Protein AF-0000000083549356 (afdb_homodimer)

Sequence (362 aa):
MLKGNKVLLRSVERRDLNIFYDIWCDEEVRKLDGNFILPPSKEDILNNFNKFVNIDKKYVSIVNEKGVVVGYITYKESSVCKNVYVLGIAIGQNFWNRGYGQDSIKALLKYLFMDMAAHRVELEVLDFNLRAIQCYKKCGFLEEGKKRKACFSYGDYRDVITMGILRDEFIKGILQINLYSMLKGNKVLLRSVERRDLNIFYDIWCDEEVRKLDGNFILPPSKEDILNNFNKFVNIDKKYVSIVNEKGVVVGYITYKESSVCKNVYVLGIAIGQNFWNRGYGQDSIKALLKYLFMDMAAHRVELEVLDFNLRAIQCYKKCGFLEEGKKRKACFSYGDYRDVITMGILRDEFIKGILQINLYS

Solvent-accessible surface area (backbone atoms only — not comparable to full-atom values): 19354 Å² total; per-residue (Å²): 123,44,70,40,93,56,33,37,36,34,76,68,50,78,78,50,49,60,57,51,48,52,39,66,66,31,64,73,54,30,57,56,66,32,52,73,67,76,74,74,53,67,66,54,48,60,75,35,41,65,65,64,40,58,63,76,39,38,46,29,31,31,23,39,83,85,70,44,77,48,36,38,39,34,43,25,68,43,92,67,18,87,44,27,31,40,48,50,73,50,65,31,76,95,57,61,93,68,56,54,66,48,32,47,50,49,34,48,47,50,44,37,41,73,72,62,62,28,50,28,41,31,39,73,42,44,65,82,42,54,68,58,52,51,40,42,42,74,67,59,37,38,80,34,33,48,42,74,53,62,29,49,36,94,89,38,66,32,40,31,32,34,32,38,37,41,40,70,56,53,53,49,52,52,48,54,49,59,68,74,98,123,42,70,41,92,57,33,39,36,36,76,68,50,79,79,50,48,62,57,51,49,51,40,65,65,33,64,73,54,29,59,57,67,33,53,74,68,77,72,73,53,68,66,54,48,62,74,35,41,64,66,64,38,57,64,76,39,38,47,30,32,32,23,38,84,84,70,44,76,49,36,37,37,33,42,25,68,44,91,68,19,86,44,27,32,40,49,48,73,49,65,32,77,93,56,60,95,67,55,53,64,48,32,49,50,49,34,48,50,49,45,37,42,72,73,61,61,27,50,28,41,32,38,74,42,43,64,82,41,53,70,59,50,52,40,42,41,74,66,59,37,39,82,33,33,47,42,73,50,60,29,50,39,94,90,36,64,33,39,31,31,34,32,38,35,41,41,69,56,53,54,50,53,52,50,52,49,59,68,74,96

Radius of gyration: 22.21 Å; Cα contacts (8 Å, |Δi|>4): 665; chains: 2; bounding box: 43×70×51 Å

Secondary structure (DSSP, 8-state):
-EE-SSEEEEEPPTTHHHHHHHHHH-HHHHHHHT--SPPPPHHHHHHTHHHHHTSSSEEEEEEETTS-EEEEEEEEE-SSSTTEEEEEEEE-GGGTTSSHHHHHHHHHHHIIIIIS--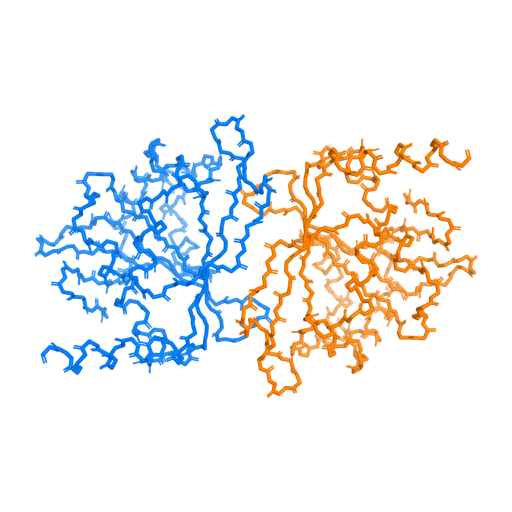SEEEEEEETT-HHHHHHHHHTT-EEEEEEEEEEEETTEEEEEEEEEEEHHHHHHHHHHHHHH-/-EE-SSEEEEEPPTTHHHHHHHHHH-HHHHHHHT--SPPPPHHHHHHTHHHHHTSSSEEEEEEETTS-EEEEEEEEE-SSSTTEEEEEEEE-GGGTTSSHHHHHHHHHHHIIIIIS--SEEEEEEETT-HHHHHHHHHTT-EEEEEEEEEEEETTEEEEEEEEEEEHHHHHHHHHHHHHH-

Structure (mmCIF, N/CA/C/O backbone):
data_AF-0000000083549356-model_v1
#
loop_
_entity.id
_entity.type
_entity.pdbx_description
1 polymer Acetyltransferase
#
loop_
_atom_site.group_PDB
_atom_site.id
_atom_site.type_symbol
_atom_site.label_atom_id
_atom_site.label_alt_id
_atom_site.label_comp_id
_atom_site.label_asym_id
_atom_site.label_entity_id
_atom_site.label_seq_id
_atom_site.pdbx_PDB_ins_code
_atom_site.Cartn_x
_atom_site.Cartn_y
_atom_site.Cartn_z
_atom_site.occupancy
_atom_site.B_iso_or_equiv
_atom_site.auth_seq_id
_atom_site.auth_comp_id
_atom_site.auth_asym_id
_atom_site.auth_atom_id
_atom_site.pdbx_PDB_model_num
ATOM 1 N N . MET A 1 1 ? -7.117 -27.281 1.167 1 90.75 1 MET A N 1
ATOM 2 C CA . MET A 1 1 ? -6.535 -27.297 -0.173 1 90.75 1 MET A CA 1
ATOM 3 C C . MET A 1 1 ? -7.492 -26.672 -1.187 1 90.75 1 MET A C 1
ATOM 5 O O . MET A 1 1 ? -8.703 -26.875 -1.104 1 90.75 1 MET A O 1
ATOM 9 N N . LEU A 1 2 ? -6.848 -25.844 -2.102 1 95.69 2 LEU A N 1
ATOM 10 C CA . LEU A 1 2 ? -7.629 -25.266 -3.188 1 95.69 2 LEU A CA 1
ATOM 11 C C . LEU A 1 2 ? -7.219 -25.859 -4.531 1 95.69 2 LEU A C 1
ATOM 13 O O . LEU A 1 2 ? -6.031 -25.906 -4.855 1 95.69 2 LEU A O 1
ATOM 17 N N . LYS A 1 3 ? -8.195 -26.281 -5.254 1 96.81 3 LYS A N 1
ATOM 18 C CA . LYS A 1 3 ? -7.914 -26.969 -6.512 1 96.81 3 LYS A CA 1
ATOM 19 C C . LYS A 1 3 ? -8.266 -26.078 -7.711 1 96.81 3 LYS A C 1
ATOM 21 O O . LYS A 1 3 ? -9.359 -25.531 -7.785 1 96.81 3 LYS A O 1
ATOM 26 N N . GLY A 1 4 ? -7.242 -25.938 -8.578 1 96.75 4 GLY A N 1
ATOM 27 C CA . GLY A 1 4 ? -7.484 -25.375 -9.898 1 96.75 4 GLY A CA 1
ATOM 28 C C . GLY A 1 4 ? -7.59 -26.422 -10.984 1 96.75 4 GLY A C 1
ATOM 29 O O . GLY A 1 4 ? -7.914 -27.578 -10.711 1 96.75 4 GLY A O 1
ATOM 30 N N . ASN A 1 5 ? -7.52 -26.016 -12.211 1 96.62 5 ASN A N 1
ATOM 31 C CA . ASN A 1 5 ? -7.547 -26.938 -13.336 1 96.62 5 ASN A CA 1
ATOM 32 C C . ASN A 1 5 ? -6.199 -27.625 -13.531 1 96.62 5 ASN A C 1
ATOM 34 O O . ASN A 1 5 ? -6.141 -28.797 -13.93 1 96.62 5 ASN A O 1
ATOM 38 N N . LYS A 1 6 ? -5.098 -26.859 -13.195 1 97.38 6 LYS A N 1
ATOM 39 C CA . LYS A 1 6 ? -3.748 -27.344 -13.461 1 97.38 6 LYS A CA 1
ATOM 40 C C . LYS A 1 6 ? -2.928 -27.438 -12.18 1 97.38 6 LYS A C 1
ATOM 42 O O . LYS A 1 6 ? -1.866 -28.062 -12.156 1 97.38 6 LYS A O 1
ATOM 47 N N . VAL A 1 7 ? -3.447 -26.812 -11.18 1 98.31 7 VAL A N 1
ATOM 48 C CA . VAL A 1 7 ? -2.613 -26.719 -9.984 1 98.31 7 VAL A CA 1
ATOM 49 C C . VAL A 1 7 ? -3.439 -27.078 -8.75 1 98.31 7 VAL A C 1
ATOM 51 O O . VAL A 1 7 ? -4.672 -27.031 -8.789 1 98.31 7 VAL A O 1
ATOM 54 N N . LEU A 1 8 ? -2.723 -27.453 -7.707 1 98.25 8 LEU A N 1
ATOM 55 C CA . LEU A 1 8 ? -3.236 -27.578 -6.344 1 98.25 8 LEU A CA 1
ATOM 56 C C . LEU A 1 8 ? -2.535 -26.594 -5.41 1 98.25 8 LEU A C 1
ATOM 58 O O . LEU A 1 8 ? -1.305 -26.5 -5.414 1 98.25 8 LEU A O 1
ATOM 62 N N . LEU A 1 9 ? -3.342 -25.797 -4.703 1 98.38 9 LEU A N 1
ATOM 63 C CA . LEU A 1 9 ? -2.814 -24.891 -3.686 1 98.38 9 LEU A CA 1
ATOM 64 C C . LEU A 1 9 ? -2.924 -25.516 -2.297 1 98.38 9 LEU A C 1
ATOM 66 O O . LEU A 1 9 ? -4.012 -25.922 -1.874 1 98.38 9 LEU A O 1
ATOM 70 N N . ARG A 1 10 ? -1.833 -25.594 -1.6 1 96.88 10 ARG A N 1
ATOM 71 C CA . ARG A 1 10 ? -1.848 -26.188 -0.27 1 96.88 10 ARG A CA 1
ATOM 72 C C . ARG A 1 10 ? -0.929 -25.438 0.684 1 96.88 10 ARG A C 1
ATOM 74 O O . ARG A 1 10 ? -0.141 -24.594 0.254 1 96.88 10 ARG A O 1
ATOM 81 N N . SER A 1 11 ? -1.061 -25.766 1.945 1 94.38 11 SER A N 1
ATOM 82 C CA . SER A 1 11 ? -0.195 -25.156 2.953 1 94.38 11 SER A CA 1
ATOM 83 C C . SER A 1 11 ? 1.272 -25.469 2.676 1 94.38 11 SER A C 1
ATOM 85 O O . SER A 1 11 ? 1.601 -26.516 2.133 1 94.38 11 SER A O 1
ATOM 87 N N . VAL A 1 12 ? 2.064 -24.531 3.117 1 94.62 12 VAL A N 1
ATOM 88 C CA . VAL A 1 12 ? 3.5 -24.672 2.893 1 94.62 12 VAL A CA 1
ATOM 89 C C . VAL A 1 12 ? 4.07 -25.734 3.822 1 94.62 12 VAL A C 1
ATOM 91 O O . VAL A 1 12 ? 3.758 -25.75 5.016 1 94.62 12 VAL A O 1
ATOM 94 N N . GLU A 1 13 ? 4.805 -26.578 3.256 1 92.62 13 GLU A N 1
ATOM 95 C CA . GLU A 1 13 ? 5.602 -27.531 4.027 1 92.62 13 GLU A CA 1
ATOM 96 C C . GLU A 1 13 ? 7.062 -27.094 4.098 1 92.62 13 GLU A C 1
ATOM 98 O O . GLU A 1 13 ? 7.551 -26.391 3.213 1 92.62 13 GLU A O 1
ATOM 103 N N . ARG A 1 14 ? 7.758 -27.531 5.039 1 90.19 14 ARG A N 1
ATOM 104 C CA . ARG A 1 14 ? 9.148 -27.141 5.238 1 90.19 14 ARG A CA 1
ATOM 105 C C . ARG A 1 14 ? 9.984 -27.438 3.996 1 90.19 14 ARG A C 1
ATOM 107 O O . ARG A 1 14 ? 10.859 -26.656 3.629 1 90.19 14 ARG A O 1
ATOM 114 N N . ARG A 1 15 ? 9.758 -28.516 3.436 1 91.88 15 ARG A N 1
ATOM 115 C CA . ARG A 1 15 ? 10.531 -28.938 2.27 1 91.88 15 ARG A CA 1
ATOM 116 C C . ARG A 1 15 ? 10.32 -27.984 1.101 1 91.88 15 ARG A C 1
ATOM 118 O O . ARG A 1 15 ? 11.125 -27.938 0.168 1 91.88 15 ARG A O 1
ATOM 125 N N . ASP A 1 16 ? 9.242 -27.25 1.056 1 94.62 16 ASP A N 1
ATOM 126 C CA . ASP A 1 16 ? 8.93 -26.312 -0.026 1 94.62 16 ASP A CA 1
ATOM 127 C C . ASP A 1 16 ? 9.891 -25.141 -0.018 1 94.62 16 ASP A C 1
ATOM 129 O O . ASP A 1 16 ? 10.07 -24.469 -1.038 1 94.62 16 ASP A O 1
ATOM 133 N N . LEU A 1 17 ? 10.477 -24.859 1.107 1 91.81 17 LEU A N 1
ATOM 134 C CA . LEU A 1 17 ? 11.25 -23.641 1.298 1 91.81 17 LEU A CA 1
ATOM 135 C C . LEU A 1 17 ? 12.5 -23.656 0.42 1 91.81 17 LEU A C 1
ATOM 137 O O . LEU A 1 17 ? 12.992 -22.594 0.029 1 91.81 17 LEU A O 1
ATOM 141 N N . ASN A 1 18 ? 13 -24.859 0.17 1 92.25 18 ASN A N 1
ATOM 142 C CA . ASN A 1 18 ? 14.125 -24.938 -0.75 1 92.25 18 ASN A CA 1
ATOM 143 C C . ASN A 1 18 ? 13.766 -24.375 -2.127 1 92.25 18 ASN A C 1
ATOM 145 O O . ASN A 1 18 ? 14.562 -23.656 -2.74 1 92.25 18 ASN A O 1
ATOM 149 N N . ILE A 1 19 ? 12.633 -24.703 -2.525 1 94 19 ILE A N 1
ATOM 150 C CA . ILE A 1 19 ? 12.164 -24.25 -3.826 1 94 19 ILE A CA 1
ATOM 151 C C . ILE A 1 19 ? 11.898 -22.734 -3.773 1 94 19 ILE A C 1
ATOM 153 O O . ILE A 1 19 ? 12.281 -22 -4.688 1 94 19 ILE A O 1
ATOM 157 N N . PHE A 1 20 ? 11.289 -22.266 -2.715 1 93.12 20 PHE A N 1
ATOM 158 C CA . PHE A 1 20 ? 11.047 -20.828 -2.547 1 93.12 20 PHE A CA 1
ATOM 159 C C . PHE A 1 20 ? 12.359 -20.062 -2.576 1 93.12 20 PHE A C 1
ATOM 161 O O . PHE A 1 20 ? 12.477 -19.031 -3.258 1 93.12 20 PHE A O 1
ATOM 168 N N . TYR A 1 21 ? 13.258 -20.594 -1.885 1 91.44 21 TYR A N 1
ATOM 169 C CA . TYR A 1 21 ? 14.562 -19.953 -1.813 1 91.44 21 TYR A CA 1
ATOM 170 C C . TYR A 1 21 ? 15.195 -19.844 -3.195 1 91.44 21 TYR A C 1
ATOM 172 O O . TYR A 1 21 ? 15.75 -18.797 -3.555 1 91.44 21 TYR A O 1
ATOM 180 N N . ASP A 1 22 ? 15.156 -20.922 -3.93 1 93 22 ASP A N 1
ATOM 181 C CA . ASP A 1 22 ? 15.68 -20.922 -5.293 1 93 22 ASP A CA 1
ATOM 182 C C . ASP A 1 22 ? 15 -19.828 -6.129 1 93 22 ASP A C 1
ATOM 184 O O . ASP A 1 22 ? 15.656 -19.141 -6.914 1 93 22 ASP A O 1
ATOM 188 N N . ILE A 1 23 ? 13.766 -19.703 -5.996 1 93.5 23 ILE A N 1
ATOM 189 C CA . ILE A 1 23 ? 13 -18.688 -6.723 1 93.5 23 ILE A CA 1
ATOM 190 C C . ILE A 1 23 ? 13.438 -17.297 -6.289 1 93.5 23 ILE A C 1
ATOM 192 O O . ILE A 1 23 ? 13.664 -16.422 -7.125 1 93.5 23 ILE A O 1
ATOM 196 N N . TRP A 1 24 ? 13.586 -17.109 -4.996 1 89.81 24 TRP A N 1
ATOM 197 C CA . TRP A 1 24 ? 14 -15.828 -4.441 1 89.81 24 TRP A CA 1
ATOM 198 C C . TRP A 1 24 ? 15.398 -15.445 -4.93 1 89.81 24 TRP A C 1
ATOM 200 O O . TRP A 1 24 ? 15.719 -14.266 -5.055 1 89.81 24 TRP A O 1
ATOM 210 N N . CYS A 1 25 ? 16.156 -16.391 -5.238 1 89.88 25 CYS A N 1
ATOM 211 C CA . CYS A 1 25 ? 17.547 -16.156 -5.621 1 89.88 25 CYS A CA 1
ATOM 212 C C . CYS A 1 25 ? 17.672 -16.031 -7.133 1 89.88 25 CYS A C 1
ATOM 214 O O . CYS A 1 25 ? 18.719 -15.594 -7.633 1 89.88 25 CYS A O 1
ATOM 216 N N . ASP A 1 26 ? 16.688 -16.453 -7.828 1 92.12 26 ASP A N 1
ATOM 217 C CA . ASP A 1 26 ? 16.719 -16.375 -9.289 1 92.12 26 ASP A CA 1
ATOM 218 C C . ASP A 1 26 ? 16.688 -14.914 -9.758 1 92.12 26 ASP A C 1
ATOM 220 O O . ASP A 1 26 ? 15.719 -14.195 -9.492 1 92.12 26 ASP A O 1
ATOM 224 N N . GLU A 1 27 ? 17.609 -14.531 -10.516 1 88.31 27 GLU A N 1
ATOM 225 C CA . GLU A 1 27 ? 17.797 -13.141 -10.914 1 88.31 27 GLU A CA 1
ATOM 226 C C . GLU A 1 27 ? 16.641 -12.648 -11.773 1 88.31 27 GLU A C 1
ATOM 228 O O . GLU A 1 27 ? 16.203 -11.508 -11.648 1 88.31 27 GLU A O 1
ATOM 233 N N . GLU A 1 28 ? 16.203 -13.477 -12.633 1 90.31 28 GLU A N 1
ATOM 234 C CA . GLU A 1 28 ? 15.125 -13.078 -13.523 1 90.31 28 GLU A CA 1
ATOM 235 C C . GLU A 1 28 ? 13.828 -12.867 -12.75 1 90.31 28 GLU A C 1
ATOM 237 O O . GLU A 1 28 ? 13.07 -11.938 -13.039 1 90.31 28 GLU A O 1
ATOM 242 N N . VAL A 1 29 ? 13.594 -13.711 -11.789 1 90.88 29 VAL A N 1
ATOM 243 C CA . VAL A 1 29 ? 12.406 -13.562 -10.961 1 90.88 29 VAL A CA 1
ATOM 244 C C . VAL A 1 29 ? 12.523 -12.297 -10.109 1 90.88 29 VAL A C 1
ATOM 246 O O . VAL A 1 29 ? 11.578 -11.508 -10.031 1 90.88 29 VAL A O 1
ATOM 249 N N . ARG A 1 30 ? 13.656 -12.086 -9.562 1 87.25 30 ARG A N 1
ATOM 250 C CA . ARG A 1 30 ? 13.891 -10.938 -8.695 1 87.25 30 ARG A CA 1
ATOM 251 C C . ARG A 1 30 ? 13.688 -9.625 -9.438 1 87.25 30 ARG A C 1
ATOM 253 O O . ARG A 1 30 ? 13.156 -8.664 -8.883 1 87.25 30 ARG A O 1
ATOM 260 N N . LYS A 1 31 ? 14.109 -9.617 -10.594 1 86.75 31 LYS A N 1
ATOM 261 C CA . LYS A 1 31 ? 13.977 -8.43 -11.43 1 86.75 31 LYS A CA 1
ATOM 262 C C . LYS A 1 31 ? 12.508 -8.023 -11.57 1 86.75 31 LYS A C 1
ATOM 264 O O . LYS A 1 31 ? 12.188 -6.836 -11.633 1 86.75 31 LYS A O 1
ATOM 269 N N . LEU A 1 32 ? 11.672 -8.969 -11.586 1 88.56 32 LEU A N 1
ATOM 270 C CA . LEU A 1 32 ? 10.25 -8.727 -11.82 1 88.56 32 LEU A CA 1
ATOM 271 C C . LEU A 1 32 ? 9.523 -8.469 -10.508 1 88.56 32 LEU A C 1
ATOM 273 O O . LEU A 1 32 ? 8.422 -7.906 -10.516 1 88.56 32 LEU A O 1
ATOM 277 N N . ASP A 1 33 ? 10.008 -8.867 -9.398 1 82.25 33 ASP A N 1
ATOM 278 C CA . ASP A 1 33 ? 9.367 -8.742 -8.094 1 82.25 33 ASP A CA 1
ATOM 279 C C . ASP A 1 33 ? 9.656 -7.383 -7.465 1 82.25 33 ASP A C 1
ATOM 281 O O . ASP A 1 33 ? 9.016 -6.996 -6.488 1 82.25 33 ASP A O 1
ATOM 285 N N . GLY A 1 34 ? 10.492 -6.66 -8.031 1 76.44 34 GLY A N 1
ATOM 286 C CA . GLY A 1 34 ? 10.836 -5.344 -7.512 1 76.44 34 GLY A CA 1
ATOM 287 C C . GLY A 1 34 ? 11.594 -5.402 -6.199 1 76.44 34 GLY A C 1
ATOM 288 O O . GLY A 1 34 ? 11.719 -4.391 -5.504 1 76.44 34 GLY A O 1
ATOM 289 N N . ASN A 1 35 ? 11.922 -6.531 -5.766 1 68.56 35 ASN A N 1
ATOM 290 C CA . ASN A 1 35 ? 12.68 -6.672 -4.523 1 68.56 35 ASN A CA 1
ATOM 291 C C . ASN A 1 35 ? 14.18 -6.555 -4.758 1 68.56 35 ASN A C 1
ATOM 293 O O . ASN A 1 35 ? 14.75 -7.324 -5.527 1 68.56 35 ASN A O 1
ATOM 297 N N . PHE A 1 36 ? 14.664 -5.504 -4.109 1 67.06 36 PHE A N 1
ATOM 298 C CA . PHE A 1 36 ? 16.094 -5.273 -4.309 1 67.06 36 PHE A CA 1
ATOM 299 C C . PHE A 1 36 ? 16.891 -5.766 -3.109 1 67.06 36 PHE A C 1
ATOM 301 O O . PHE A 1 36 ? 18.125 -5.793 -3.148 1 67.06 36 PHE A O 1
ATOM 308 N N . ILE A 1 37 ? 16.109 -6.281 -2.178 1 68.38 37 ILE A N 1
ATOM 309 C CA . ILE A 1 37 ? 16.797 -6.734 -0.969 1 68.38 37 ILE A CA 1
ATOM 310 C C . ILE A 1 37 ? 17.188 -8.203 -1.114 1 68.38 37 ILE A C 1
ATOM 312 O O . ILE A 1 37 ? 16.391 -9.023 -1.562 1 68.38 37 ILE A O 1
ATOM 316 N N . LEU A 1 38 ? 18.406 -8.453 -0.742 1 75.06 38 LEU A N 1
ATOM 317 C CA . LEU A 1 38 ? 18.875 -9.828 -0.745 1 75.06 38 LEU A CA 1
ATOM 318 C C . LEU A 1 38 ? 18.062 -10.688 0.216 1 75.06 38 LEU A C 1
ATOM 320 O O . LEU A 1 38 ? 17.75 -10.258 1.331 1 75.06 38 LEU A O 1
ATOM 324 N N . PRO A 1 39 ? 17.656 -11.82 -0.311 1 77.69 39 PRO A N 1
ATOM 325 C CA . PRO A 1 39 ? 16.953 -12.695 0.632 1 77.69 39 PRO A CA 1
ATOM 326 C C . PRO A 1 39 ? 17.828 -13.102 1.814 1 77.69 39 PRO A C 1
ATOM 328 O O . PRO A 1 39 ? 19.047 -13.156 1.692 1 77.69 39 PRO A O 1
ATOM 331 N N . PRO A 1 40 ? 17.109 -13.305 2.916 1 79.75 40 PRO A N 1
ATOM 332 C CA . PRO A 1 40 ? 17.891 -13.875 4.02 1 79.75 40 PRO A CA 1
ATOM 333 C C . PRO A 1 40 ? 18.484 -15.234 3.682 1 79.75 40 PRO A C 1
ATOM 335 O O . PRO A 1 40 ? 18.141 -15.828 2.662 1 79.75 40 PRO A O 1
ATOM 338 N N . SER A 1 41 ? 19.406 -15.656 4.605 1 86.19 41 SER A N 1
ATOM 339 C CA . SER A 1 41 ? 20 -16.969 4.379 1 86.19 41 SER A CA 1
ATOM 340 C C . SER A 1 41 ? 18.969 -18.078 4.48 1 86.19 41 SER A C 1
ATOM 342 O O . SER A 1 41 ? 17.953 -17.922 5.184 1 86.19 41 SER A O 1
ATOM 344 N N . LYS A 1 42 ? 19.281 -19.031 3.717 1 86.06 42 LYS A N 1
ATOM 345 C CA . LYS A 1 42 ? 18.391 -20.188 3.764 1 86.06 42 LYS A CA 1
ATOM 346 C C . LYS A 1 42 ? 18.203 -20.672 5.199 1 86.06 42 LYS A C 1
ATOM 348 O O . LYS A 1 42 ? 17.094 -21.031 5.594 1 86.06 42 LYS A O 1
ATOM 353 N N . GLU A 1 43 ? 19.266 -20.688 5.926 1 86.88 43 GLU A N 1
ATOM 354 C CA . GLU A 1 43 ? 19.234 -21.094 7.328 1 86.88 43 GLU A CA 1
ATOM 355 C C . GLU A 1 43 ? 18.281 -20.219 8.133 1 86.88 43 GLU A C 1
ATOM 357 O O . GLU A 1 43 ? 17.484 -20.719 8.938 1 86.88 43 GLU A O 1
ATOM 362 N N . ASP A 1 44 ? 18.359 -19.016 7.859 1 85 44 ASP A N 1
ATOM 363 C CA . ASP A 1 44 ? 17.5 -18.078 8.578 1 85 44 ASP A CA 1
ATOM 364 C C . ASP A 1 44 ? 16.031 -18.312 8.234 1 85 44 ASP A C 1
ATOM 366 O O . ASP A 1 44 ? 15.164 -18.266 9.117 1 85 44 ASP A O 1
ATOM 370 N N . ILE A 1 45 ? 15.805 -18.531 7.02 1 82.56 45 ILE A N 1
ATOM 371 C CA . ILE A 1 45 ? 14.438 -18.766 6.566 1 82.56 45 ILE A CA 1
ATOM 372 C C . ILE A 1 45 ? 13.898 -20.047 7.195 1 82.56 45 ILE A C 1
ATOM 374 O O . ILE A 1 45 ? 12.766 -20.078 7.688 1 82.56 45 ILE A O 1
ATOM 378 N N . LEU A 1 46 ? 14.766 -21 7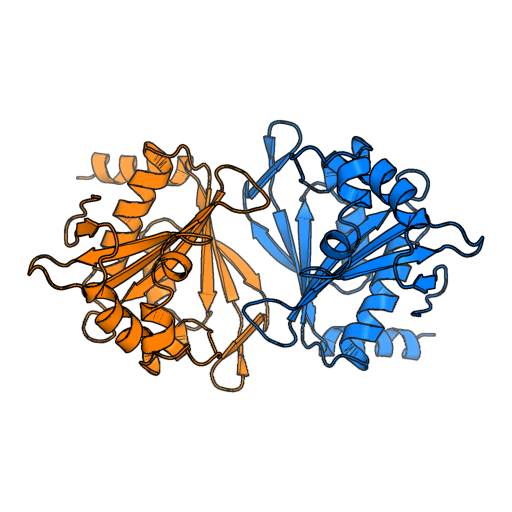.203 1 82.88 46 LEU A N 1
ATOM 379 C CA . LEU A 1 46 ? 14.359 -22.281 7.754 1 82.88 46 LEU A CA 1
ATOM 380 C C . LEU A 1 46 ? 14.141 -22.188 9.258 1 82.88 46 LEU A C 1
ATOM 382 O O . LEU A 1 46 ? 13.172 -22.734 9.789 1 82.88 46 LEU A O 1
ATOM 386 N N . ASN A 1 47 ? 14.938 -21.469 9.883 1 83.31 47 ASN A N 1
ATOM 387 C CA . ASN A 1 47 ? 14.867 -21.328 11.328 1 83.31 47 ASN A CA 1
ATOM 388 C C . ASN A 1 47 ? 13.664 -20.484 11.742 1 83.31 47 ASN A C 1
ATOM 390 O O . ASN A 1 47 ? 13.172 -20.609 12.867 1 83.31 47 ASN A O 1
ATOM 394 N N . ASN A 1 48 ? 13.258 -19.734 10.805 1 79.31 48 ASN A N 1
ATOM 395 C CA . ASN A 1 48 ? 12.133 -18.844 11.102 1 79.31 48 ASN A CA 1
ATOM 396 C C . ASN A 1 48 ? 10.938 -19.156 10.203 1 79.31 48 ASN A C 1
ATOM 398 O O . ASN A 1 48 ? 10.227 -18.234 9.773 1 79.31 48 ASN A O 1
ATOM 402 N N . PHE A 1 49 ? 10.812 -20.359 9.992 1 78.25 49 PHE A N 1
ATOM 403 C CA . PHE A 1 49 ? 9.82 -20.875 9.062 1 78.25 49 PHE A CA 1
ATOM 404 C C . PHE A 1 49 ? 8.453 -20.25 9.336 1 78.25 49 PHE A C 1
ATOM 406 O O . PHE A 1 49 ? 7.82 -19.703 8.438 1 78.25 49 PHE A O 1
ATOM 413 N N . ASN A 1 50 ? 8 -20.312 10.562 1 75.69 50 ASN A N 1
ATOM 414 C CA . ASN A 1 50 ? 6.668 -19.844 10.914 1 75.69 50 ASN A CA 1
ATOM 415 C C . ASN A 1 50 ? 6.527 -18.344 10.695 1 75.69 50 ASN A C 1
ATOM 417 O O . ASN A 1 50 ? 5.461 -17.859 10.305 1 75.69 50 ASN A O 1
ATOM 421 N N . LYS A 1 51 ? 7.535 -17.703 10.906 1 73.62 51 LYS A N 1
ATOM 422 C CA . LYS A 1 51 ? 7.52 -16.25 10.719 1 73.62 51 LYS A CA 1
ATOM 423 C C . LYS A 1 51 ? 7.406 -15.898 9.242 1 73.62 51 LYS A C 1
ATOM 425 O O . LYS A 1 51 ? 6.777 -14.898 8.883 1 73.62 51 LYS A O 1
ATOM 430 N N . PHE A 1 52 ? 7.891 -16.781 8.523 1 72.31 52 PHE A N 1
ATOM 431 C CA . PHE A 1 52 ? 7.953 -16.516 7.09 1 72.31 52 PHE A CA 1
ATOM 432 C C . PHE A 1 52 ? 6.629 -16.844 6.418 1 72.31 52 PHE A C 1
ATOM 434 O O . PHE A 1 52 ? 6.195 -16.156 5.5 1 72.31 52 PHE A O 1
ATOM 441 N N . VAL A 1 53 ? 6.016 -17.906 6.941 1 70.69 53 VAL A N 1
ATOM 442 C CA . VAL A 1 53 ? 4.906 -18.406 6.145 1 70.69 53 VAL A CA 1
ATOM 443 C C . VAL A 1 53 ? 3.58 -18.016 6.797 1 70.69 53 VAL A C 1
ATOM 445 O O . VAL A 1 53 ? 2.523 -18.109 6.164 1 70.69 53 VAL A O 1
ATOM 448 N N . ASN A 1 54 ? 3.455 -17.469 8.031 1 66.75 54 ASN A N 1
ATOM 449 C CA . ASN A 1 54 ? 2.129 -17.438 8.641 1 66.75 54 ASN A CA 1
ATOM 450 C C . ASN A 1 54 ? 1.877 -16.125 9.375 1 66.75 54 ASN A C 1
ATOM 452 O O . ASN A 1 54 ? 0.761 -15.867 9.828 1 66.75 54 ASN A O 1
ATOM 456 N N . ILE A 1 55 ? 2.682 -15.359 9.453 1 66.5 55 ILE A N 1
ATOM 457 C CA . ILE A 1 55 ? 2.381 -14.297 10.406 1 66.5 55 ILE A CA 1
ATOM 458 C C . ILE A 1 55 ? 1.697 -13.133 9.688 1 66.5 55 ILE A C 1
ATOM 460 O O . ILE A 1 55 ? 0.551 -12.797 9.992 1 66.5 55 ILE A O 1
ATOM 464 N N . ASP A 1 56 ? 2.211 -12.43 8.898 1 67.94 56 ASP A N 1
ATOM 465 C CA . ASP A 1 56 ? 1.624 -11.227 8.312 1 67.94 56 ASP A CA 1
ATOM 466 C C . ASP A 1 56 ? 1.069 -11.508 6.914 1 67.94 56 ASP A C 1
ATOM 468 O O . ASP A 1 56 ? -0.06 -11.125 6.602 1 67.94 56 ASP A O 1
ATOM 472 N N . LYS A 1 57 ? 1.654 -12.336 6.258 1 83.12 57 LYS A N 1
ATOM 473 C CA . LYS A 1 57 ? 1.391 -12.75 4.883 1 83.12 57 LYS A CA 1
ATOM 474 C C . LYS A 1 57 ? 1.338 -14.266 4.762 1 83.12 57 LYS A C 1
ATOM 476 O O . LYS A 1 57 ? 2.254 -14.961 5.207 1 83.12 57 LYS A O 1
ATOM 481 N N . LYS A 1 58 ? 0.167 -14.75 4.297 1 92 58 LYS A N 1
ATOM 482 C CA . LYS A 1 58 ? 0.022 -16.203 4.121 1 92 58 LYS A CA 1
ATOM 483 C C . LYS A 1 58 ? 0.668 -16.656 2.82 1 92 58 LYS A C 1
ATOM 485 O O . LYS A 1 58 ? 0.426 -16.078 1.76 1 92 58 LYS A O 1
ATOM 490 N N . TYR A 1 59 ? 1.47 -17.656 2.994 1 94.62 59 TYR A N 1
ATOM 491 C CA . TYR A 1 59 ? 2.057 -18.328 1.835 1 94.62 59 TYR A CA 1
ATOM 492 C C . TYR A 1 59 ? 1.326 -19.625 1.525 1 94.62 59 TYR A C 1
ATOM 494 O O . TYR A 1 59 ? 0.966 -20.375 2.438 1 94.62 59 TYR A O 1
ATOM 502 N N . VAL A 1 60 ? 1.146 -19.875 0.263 1 96.31 60 VAL A N 1
ATOM 503 C CA . VAL A 1 60 ? 0.521 -21.109 -0.219 1 96.31 60 VAL A CA 1
ATOM 504 C C . VAL A 1 60 ? 1.362 -21.703 -1.34 1 96.31 60 VAL A C 1
ATOM 506 O O . VAL A 1 60 ? 1.762 -21 -2.271 1 96.31 60 VAL A O 1
ATOM 509 N N . SER A 1 61 ? 1.634 -22.984 -1.222 1 97.75 61 SER A N 1
ATOM 510 C CA . SER A 1 61 ? 2.414 -23.656 -2.248 1 97.75 61 SER A CA 1
ATOM 511 C C . SER A 1 61 ? 1.563 -23.984 -3.473 1 97.75 61 SER A C 1
ATOM 513 O O . SER A 1 61 ? 0.415 -24.406 -3.342 1 97.75 61 SER A O 1
ATOM 515 N N . ILE A 1 62 ? 2.156 -23.75 -4.605 1 98.69 62 ILE A N 1
ATOM 516 C CA . ILE A 1 62 ? 1.533 -24.094 -5.879 1 98.69 62 ILE A CA 1
ATOM 517 C C . ILE A 1 62 ? 2.111 -25.422 -6.387 1 98.69 62 ILE A C 1
ATOM 519 O O . ILE A 1 62 ? 3.291 -25.484 -6.742 1 98.69 62 ILE A O 1
ATOM 523 N N . VAL A 1 63 ? 1.245 -26.422 -6.488 1 98.69 63 VAL A N 1
ATOM 524 C CA . VAL A 1 63 ? 1.674 -27.75 -6.922 1 98.69 63 VAL A CA 1
ATOM 525 C C . VAL A 1 63 ? 1.037 -28.078 -8.273 1 98.69 63 VAL A C 1
ATOM 527 O O . VAL A 1 63 ? -0.181 -27.969 -8.43 1 98.69 63 VAL A O 1
ATOM 530 N N . ASN A 1 64 ? 1.894 -28.453 -9.211 1 98.12 64 ASN A N 1
ATOM 531 C CA . ASN A 1 64 ? 1.335 -28.781 -10.516 1 98.12 64 ASN A CA 1
ATOM 532 C C . ASN A 1 64 ? 0.792 -30.203 -10.57 1 98.12 64 ASN A C 1
ATOM 534 O O . ASN A 1 64 ? 0.748 -30.891 -9.555 1 98.12 64 ASN A O 1
ATOM 538 N N . GLU A 1 65 ? 0.333 -30.594 -11.719 1 96.25 65 GLU A N 1
ATOM 539 C CA . GLU A 1 65 ? -0.329 -31.875 -11.93 1 96.25 65 GLU A CA 1
ATOM 540 C C . GLU A 1 65 ? 0.625 -33.031 -11.664 1 96.25 65 GLU A C 1
ATOM 542 O O . GLU A 1 65 ? 0.188 -34.156 -11.375 1 96.25 65 GLU A O 1
ATOM 547 N N . LYS A 1 66 ? 1.907 -32.844 -11.711 1 97.38 66 LYS A N 1
ATOM 548 C CA . LYS A 1 66 ? 2.91 -33.906 -11.5 1 97.38 66 LYS A CA 1
ATOM 549 C C . LYS A 1 66 ? 3.357 -33.938 -10.039 1 97.38 66 LYS A C 1
ATOM 551 O O . LYS A 1 66 ? 4.309 -34.656 -9.695 1 97.38 66 LYS A O 1
ATOM 556 N N . GLY A 1 67 ? 2.799 -33.125 -9.25 1 96.94 67 GLY A N 1
ATOM 557 C CA . GLY A 1 67 ? 3.123 -33.125 -7.832 1 96.94 67 GLY A CA 1
ATOM 558 C C . GLY A 1 67 ? 4.34 -32.281 -7.504 1 96.94 67 GLY A C 1
ATOM 559 O O . GLY A 1 67 ? 4.895 -32.375 -6.41 1 96.94 67 GLY A O 1
ATOM 560 N N . VAL A 1 68 ? 4.727 -31.484 -8.422 1 97.69 68 VAL A N 1
ATOM 561 C CA . VAL A 1 68 ? 5.914 -30.656 -8.258 1 97.69 68 VAL A CA 1
ATOM 562 C C . VAL A 1 68 ? 5.508 -29.266 -7.785 1 97.69 68 VAL A C 1
ATOM 564 O O . VAL A 1 68 ? 4.578 -28.656 -8.328 1 97.69 68 VAL A O 1
ATOM 567 N N . VAL A 1 69 ? 6.207 -28.766 -6.727 1 98.44 69 VAL A N 1
ATOM 568 C CA . VAL A 1 69 ? 6.008 -27.375 -6.324 1 98.44 69 VAL A CA 1
ATOM 569 C C . VAL A 1 69 ? 6.656 -26.453 -7.344 1 98.44 69 VAL A C 1
ATOM 571 O O . VAL A 1 69 ? 7.875 -26.484 -7.539 1 98.44 69 VAL A O 1
ATOM 574 N N . VAL A 1 70 ? 5.855 -25.594 -7.953 1 98.44 70 VAL A N 1
ATOM 575 C CA . VAL A 1 70 ? 6.371 -24.797 -9.062 1 98.44 70 VAL A CA 1
ATOM 576 C C . VAL A 1 70 ? 6.473 -23.328 -8.648 1 98.44 70 VAL A C 1
ATOM 578 O O . VAL A 1 70 ? 6.984 -22.5 -9.398 1 98.44 70 VAL A O 1
ATOM 581 N N . GLY A 1 71 ? 5.992 -22.969 -7.461 1 97.81 71 GLY A N 1
ATOM 582 C CA . GLY A 1 71 ? 5.984 -21.609 -6.957 1 97.81 71 GLY A CA 1
ATOM 583 C C . GLY A 1 71 ? 5.137 -21.438 -5.715 1 97.81 71 GLY A C 1
ATOM 584 O O . GLY A 1 71 ? 4.871 -22.406 -4.996 1 97.81 71 GLY A O 1
ATOM 585 N N . TYR A 1 72 ? 4.816 -20.188 -5.422 1 96.81 72 TYR A N 1
ATOM 586 C CA . TYR A 1 72 ? 3.955 -19.859 -4.289 1 96.81 72 TYR A CA 1
ATOM 587 C C . TYR A 1 72 ? 3.072 -18.656 -4.594 1 96.81 72 TYR A C 1
ATOM 589 O O . TYR A 1 72 ? 3.371 -17.875 -5.5 1 96.81 72 TYR A O 1
ATOM 597 N N . ILE A 1 73 ? 2.035 -18.594 -3.941 1 97.25 73 ILE A N 1
ATOM 598 C CA . ILE A 1 73 ? 1.122 -17.469 -3.963 1 97.25 73 ILE A CA 1
ATOM 599 C C . ILE A 1 73 ? 0.854 -16.984 -2.537 1 97.25 73 ILE A C 1
ATOM 601 O O . ILE A 1 73 ? 0.853 -17.797 -1.6 1 97.25 73 ILE A O 1
ATOM 605 N N . THR A 1 74 ? 0.771 -15.695 -2.402 1 95.94 74 THR A N 1
ATOM 606 C CA . THR A 1 74 ? 0.582 -15.117 -1.075 1 95.94 74 THR A CA 1
ATOM 607 C C . THR A 1 74 ? -0.663 -14.234 -1.041 1 95.94 74 THR A C 1
ATOM 609 O O . THR A 1 74 ? -1.092 -13.719 -2.074 1 95.94 74 THR A O 1
ATOM 612 N N . TYR A 1 75 ? -1.275 -14.133 0.105 1 95.75 75 TYR A N 1
ATOM 613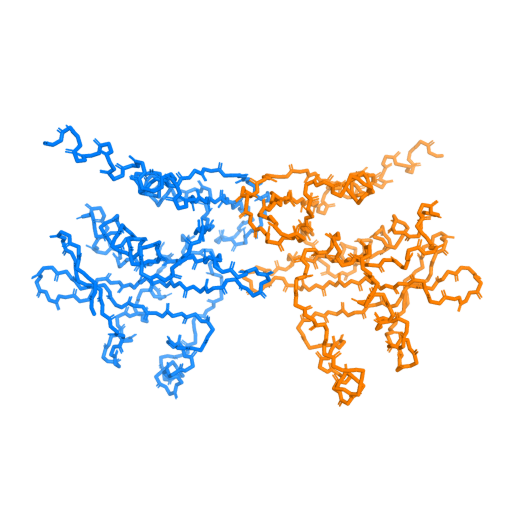 C CA . TYR A 1 75 ? -2.332 -13.156 0.332 1 95.75 75 TYR A CA 1
ATOM 614 C C . TYR A 1 75 ? -2.316 -12.656 1.773 1 95.75 75 TYR A C 1
ATOM 616 O O . TYR A 1 75 ? -1.884 -13.375 2.678 1 95.75 75 TYR A O 1
ATOM 624 N N . LYS A 1 76 ? -2.615 -11.469 1.899 1 95 76 LYS A N 1
ATOM 625 C CA . LYS A 1 76 ? -2.699 -10.812 3.199 1 95 76 LYS A CA 1
ATOM 626 C C . LYS A 1 76 ? -3.863 -9.828 3.242 1 95 76 LYS A C 1
ATOM 628 O O . LYS A 1 76 ? -4.105 -9.102 2.273 1 95 76 LYS A O 1
ATOM 633 N N . GLU A 1 77 ? -4.586 -9.922 4.352 1 93.25 77 GLU A N 1
ATOM 634 C CA . GLU A 1 77 ? -5.625 -8.906 4.523 1 93.25 77 GLU A CA 1
ATOM 635 C C . GLU A 1 77 ? -5.016 -7.543 4.824 1 93.25 77 GLU A C 1
ATOM 637 O O . GLU A 1 77 ? -4.059 -7.438 5.59 1 93.25 77 GLU A O 1
ATOM 642 N N . SER A 1 78 ? -5.57 -6.566 4.211 1 89.44 78 SER A N 1
ATOM 643 C CA . SER A 1 78 ? -5.129 -5.203 4.473 1 89.44 78 SER A CA 1
ATOM 644 C C . SER A 1 78 ? -5.211 -4.867 5.957 1 89.44 78 SER A C 1
ATOM 646 O O . SER A 1 78 ? -6.168 -5.258 6.633 1 89.44 78 SER A O 1
ATOM 648 N N . SER A 1 79 ? -4.207 -4.113 6.367 1 78.81 79 SER A N 1
ATOM 649 C CA . SER A 1 79 ? -4.203 -3.707 7.77 1 78.81 79 SER A CA 1
ATOM 650 C C . SER A 1 79 ? -5.156 -2.541 8.016 1 78.81 79 SER A C 1
ATOM 652 O O . SER A 1 79 ? -5.512 -2.252 9.156 1 78.81 79 SER A O 1
ATOM 654 N N . VAL A 1 80 ? -5.598 -1.928 6.965 1 76.06 80 VAL A N 1
ATOM 655 C CA . VAL A 1 80 ? -6.332 -0.679 7.152 1 76.06 80 VAL A CA 1
ATOM 656 C C . VAL A 1 80 ? -7.785 -0.866 6.73 1 76.06 80 VAL A C 1
ATOM 658 O O . VAL A 1 80 ? -8.625 0.007 6.965 1 76.06 80 VAL A O 1
ATOM 661 N N . CYS A 1 81 ? -8.062 -1.97 6.117 1 85.56 81 CYS A N 1
ATOM 662 C CA . CYS A 1 81 ? -9.43 -2.195 5.664 1 85.56 81 CYS A CA 1
ATOM 663 C C . CYS A 1 81 ? -9.781 -3.678 5.703 1 85.56 81 CYS A C 1
ATOM 665 O O . CYS A 1 81 ? -9.164 -4.484 5.004 1 85.56 81 CYS A O 1
ATOM 667 N N . LYS A 1 82 ? -10.844 -3.957 6.379 1 87.88 82 LYS A N 1
ATOM 668 C CA . LYS A 1 82 ? -11.305 -5.34 6.473 1 87.88 82 LYS A CA 1
ATOM 669 C C . LYS A 1 82 ? -11.805 -5.848 5.121 1 87.88 82 LYS A C 1
ATOM 671 O O . LYS A 1 82 ? -12.398 -5.09 4.348 1 87.88 82 LYS A O 1
ATOM 676 N N . ASN A 1 83 ? -11.555 -7.09 4.816 1 93.75 83 ASN A N 1
ATOM 677 C CA . ASN A 1 83 ? -12.055 -7.824 3.66 1 93.75 83 ASN A CA 1
ATOM 678 C C . ASN A 1 83 ? -11.406 -7.34 2.365 1 93.75 83 ASN A C 1
ATOM 680 O O . ASN A 1 83 ? -11.945 -7.547 1.28 1 93.75 83 ASN A O 1
ATOM 684 N N . VAL A 1 84 ? -10.391 -6.586 2.502 1 95.75 84 VAL A N 1
ATOM 685 C CA . VAL A 1 84 ? -9.523 -6.246 1.373 1 95.75 84 VAL A CA 1
ATOM 686 C C . VAL A 1 84 ? -8.219 -7.023 1.469 1 95.75 84 VAL A C 1
ATOM 688 O O . VAL A 1 84 ? -7.551 -7.008 2.508 1 95.75 84 VAL A O 1
ATOM 691 N N . TYR A 1 85 ? -7.855 -7.656 0.405 1 97 85 TYR A N 1
ATOM 692 C CA . TYR A 1 85 ? -6.676 -8.508 0.442 1 97 85 TYR A CA 1
ATOM 693 C C . TYR A 1 85 ? -5.668 -8.094 -0.623 1 97 85 TYR A C 1
ATOM 695 O O . TYR A 1 85 ? -6.051 -7.68 -1.719 1 97 85 TYR A O 1
ATOM 703 N N . VAL A 1 86 ? -4.414 -8.242 -0.304 1 96.88 86 VAL A N 1
ATOM 704 C CA . VAL A 1 86 ? -3.309 -8.055 -1.238 1 96.88 86 VAL A CA 1
ATOM 705 C C . VAL A 1 86 ? -2.756 -9.414 -1.661 1 96.88 86 VAL A C 1
ATOM 707 O O . VAL A 1 86 ? -2.521 -10.289 -0.821 1 96.88 86 VAL A O 1
ATOM 710 N N . LEU A 1 87 ? -2.568 -9.531 -2.916 1 97.31 87 LEU A N 1
ATOM 711 C CA . LEU A 1 87 ? -2.117 -10.797 -3.488 1 97.31 87 LEU A CA 1
ATOM 712 C C . LEU A 1 87 ? -0.726 -10.656 -4.094 1 97.31 87 LEU A C 1
ATOM 714 O O . LEU A 1 87 ? -0.407 -9.617 -4.688 1 97.31 87 LEU A O 1
ATOM 718 N N . GLY A 1 88 ? 0.08 -11.672 -3.963 1 96.25 88 GLY A N 1
ATOM 719 C CA . GLY A 1 88 ? 1.342 -11.852 -4.664 1 96.25 88 GLY A CA 1
ATOM 720 C C . GLY A 1 88 ? 1.545 -13.266 -5.18 1 96.25 88 GLY A C 1
ATOM 721 O O . GLY A 1 88 ? 0.913 -14.203 -4.691 1 96.25 88 GLY A O 1
ATOM 722 N N . ILE A 1 89 ? 2.432 -13.367 -6.141 1 97.38 89 ILE A N 1
ATOM 723 C CA . ILE A 1 89 ? 2.682 -14.695 -6.684 1 97.38 89 ILE A CA 1
ATOM 724 C C . ILE A 1 89 ? 4.066 -14.734 -7.328 1 97.38 89 ILE A C 1
ATOM 726 O O . ILE A 1 89 ? 4.512 -13.75 -7.922 1 97.38 89 ILE A O 1
ATOM 730 N N . ALA A 1 90 ? 4.684 -15.852 -7.164 1 96.31 90 ALA A N 1
ATOM 731 C CA . ALA A 1 90 ? 5.949 -16.141 -7.836 1 96.31 90 ALA A CA 1
ATOM 732 C C . ALA A 1 90 ? 5.984 -17.562 -8.359 1 96.31 90 ALA A C 1
ATOM 734 O O . ALA A 1 90 ? 5.699 -18.516 -7.621 1 96.31 90 ALA A O 1
ATOM 735 N N . ILE A 1 91 ? 6.219 -17.703 -9.602 1 97.25 91 ILE A N 1
ATOM 736 C CA . ILE A 1 91 ? 6.406 -19 -10.266 1 97.25 91 ILE A CA 1
ATOM 737 C C . ILE A 1 91 ? 7.859 -19.141 -10.711 1 97.25 91 ILE A C 1
ATOM 739 O O . ILE A 1 91 ? 8.453 -18.203 -11.234 1 97.25 91 ILE A O 1
ATOM 743 N N . GLY A 1 92 ? 8.406 -20.297 -10.453 1 96.94 92 GLY A N 1
ATOM 744 C CA . GLY A 1 92 ? 9.75 -20.531 -10.961 1 96.94 92 GLY A CA 1
ATOM 745 C C . GLY A 1 92 ? 9.875 -20.312 -12.461 1 96.94 92 GLY A C 1
ATOM 746 O O . GLY A 1 92 ? 8.961 -20.641 -13.219 1 96.94 92 GLY A O 1
ATOM 747 N N . GLN A 1 93 ? 11 -19.797 -12.82 1 95.38 93 GLN A N 1
ATOM 748 C CA . GLN A 1 93 ? 11.219 -19.391 -14.203 1 95.38 93 GLN A CA 1
ATOM 749 C C . GLN A 1 93 ? 11 -20.562 -15.156 1 95.38 93 GLN A C 1
ATOM 751 O O . GLN A 1 93 ? 10.391 -20.391 -16.219 1 95.38 93 GLN A O 1
ATOM 756 N N . ASN A 1 94 ? 11.359 -21.734 -14.789 1 95.62 94 ASN A N 1
ATOM 757 C CA . ASN A 1 94 ? 11.258 -22.922 -15.633 1 95.62 94 ASN A CA 1
ATOM 758 C C . ASN A 1 94 ? 9.797 -23.328 -15.867 1 95.62 94 ASN A C 1
ATOM 760 O O . ASN A 1 94 ? 9.508 -24.156 -16.734 1 95.62 94 ASN A O 1
ATOM 764 N N . PHE A 1 95 ? 8.93 -22.703 -15.211 1 97.06 95 PHE A N 1
ATOM 765 C CA . PHE A 1 95 ? 7.527 -23.109 -15.273 1 97.06 95 PHE A CA 1
ATOM 766 C C . PHE A 1 95 ? 6.66 -21.969 -15.812 1 97.06 95 PHE A C 1
ATOM 768 O O . PHE A 1 95 ? 5.43 -22.031 -15.734 1 97.06 95 PHE A O 1
ATOM 775 N N . TRP A 1 96 ? 7.266 -20.938 -16.312 1 95.5 96 TRP A N 1
ATOM 776 C CA . TRP A 1 96 ? 6.527 -19.797 -16.844 1 95.5 96 TRP A CA 1
ATOM 777 C C . TRP A 1 96 ? 5.781 -20.188 -18.125 1 95.5 96 TRP A C 1
ATOM 779 O O . TRP A 1 96 ? 6.168 -21.141 -18.812 1 95.5 96 TRP A O 1
ATOM 789 N N . ASN A 1 97 ? 4.684 -19.531 -18.359 1 94.81 97 ASN A N 1
ATOM 790 C CA . ASN A 1 97 ? 3.906 -19.625 -19.594 1 94.81 97 ASN A CA 1
ATOM 791 C C . ASN A 1 97 ? 3.24 -20.984 -19.734 1 94.81 97 ASN A C 1
ATOM 793 O O . ASN A 1 97 ? 3.164 -21.531 -20.828 1 94.81 97 ASN A O 1
ATOM 797 N N . ARG A 1 98 ? 2.904 -21.547 -18.625 1 96.19 98 ARG A N 1
ATOM 798 C CA . ARG A 1 98 ? 2.24 -22.844 -18.641 1 96.19 98 ARG A CA 1
ATOM 799 C C . ARG A 1 98 ? 0.845 -22.75 -18.031 1 96.19 98 ARG A C 1
ATOM 801 O O . ARG A 1 98 ? 0.182 -23.766 -17.812 1 96.19 98 ARG A O 1
ATOM 808 N N . GLY A 1 99 ? 0.461 -21.547 -17.688 1 97.31 99 GLY A N 1
ATOM 809 C CA . GLY A 1 99 ? -0.881 -21.328 -17.172 1 97.31 99 GLY A CA 1
ATOM 810 C C . GLY A 1 99 ? -0.992 -21.547 -15.672 1 97.31 99 GLY A C 1
ATOM 811 O O . GLY A 1 99 ? -2.072 -21.406 -15.102 1 97.31 99 GLY A O 1
ATOM 812 N N . TYR A 1 100 ? 0.108 -21.875 -14.992 1 98.25 100 TYR A N 1
ATOM 813 C CA . TYR A 1 100 ? 0.086 -22.156 -13.562 1 98.25 100 TYR A CA 1
ATOM 814 C C . TYR A 1 100 ? -0.275 -20.906 -12.758 1 98.25 100 TYR A C 1
ATOM 816 O O . TYR A 1 100 ? -1.024 -20.984 -11.781 1 98.25 100 TYR A O 1
ATOM 824 N N . GLY A 1 101 ? 0.251 -19.766 -13.172 1 98.06 101 GLY A N 1
ATOM 825 C CA . GLY A 1 101 ? -0.061 -18.531 -12.477 1 98.06 101 GLY A CA 1
ATOM 826 C C . GLY A 1 101 ? -1.533 -18.156 -12.539 1 98.06 101 GLY A C 1
ATOM 827 O O . GLY A 1 101 ? -2.166 -17.953 -11.5 1 98.06 101 GLY A O 1
ATOM 828 N N . GLN A 1 102 ? -2.037 -18.188 -13.719 1 98.12 102 GLN A N 1
ATOM 829 C CA . GLN A 1 102 ? -3.438 -17.828 -13.922 1 98.12 102 GLN A CA 1
ATOM 830 C C . GLN A 1 102 ? -4.359 -18.766 -13.148 1 98.12 102 GLN A C 1
ATOM 832 O O . GLN A 1 102 ? -5.281 -18.312 -12.469 1 98.12 102 GLN A O 1
ATOM 837 N N . ASP A 1 103 ? -4.07 -20.016 -13.281 1 98.5 103 ASP A N 1
ATOM 838 C CA . ASP A 1 103 ? -4.887 -21.016 -12.602 1 98.5 103 ASP A CA 1
ATOM 839 C C . ASP A 1 103 ? -4.812 -20.859 -11.086 1 98.5 103 ASP A C 1
ATOM 841 O O . ASP A 1 103 ? -5.82 -20.984 -10.391 1 98.5 103 ASP A O 1
ATOM 845 N N . SER A 1 104 ? -3.652 -20.578 -10.539 1 98.62 104 SER A N 1
ATOM 846 C CA . SER A 1 104 ? -3.449 -20.375 -9.109 1 98.62 104 SER A CA 1
ATOM 847 C C . SER A 1 104 ? -4.227 -19.156 -8.609 1 98.62 104 SER A C 1
ATOM 849 O O . SER A 1 104 ? -4.898 -19.234 -7.578 1 98.62 104 SER A O 1
ATOM 851 N N . ILE A 1 105 ? -4.141 -18.078 -9.344 1 98.69 105 ILE A N 1
ATOM 852 C CA . ILE A 1 105 ? -4.805 -16.844 -8.953 1 98.69 105 ILE A CA 1
ATOM 853 C C . ILE A 1 105 ? -6.32 -17.047 -8.953 1 98.69 105 ILE A C 1
ATOM 855 O O . ILE A 1 105 ? -7 -16.672 -7.996 1 98.69 105 ILE A O 1
ATOM 859 N N . LYS A 1 106 ? -6.828 -17.641 -9.961 1 98.19 106 LYS A N 1
ATOM 860 C CA . LYS A 1 106 ? -8.266 -17.875 -10.047 1 98.19 106 LYS A CA 1
ATOM 861 C C . LYS A 1 106 ? -8.75 -18.75 -8.891 1 98.19 106 LYS A C 1
ATOM 863 O O . LYS A 1 106 ? -9.805 -18.484 -8.305 1 98.19 106 LYS A O 1
ATOM 868 N N . ALA A 1 107 ? -7.992 -19.781 -8.586 1 98.06 107 ALA A N 1
ATOM 869 C CA . ALA A 1 107 ? -8.344 -20.641 -7.469 1 98.06 107 ALA A CA 1
ATOM 870 C C . ALA A 1 107 ? -8.352 -19.875 -6.156 1 98.06 107 ALA A C 1
ATOM 872 O O . ALA A 1 107 ? -9.266 -20.031 -5.34 1 98.06 107 ALA A O 1
ATOM 873 N N . LEU A 1 108 ? -7.363 -19.062 -5.934 1 98.38 108 LEU A N 1
ATOM 874 C CA . LEU A 1 108 ? -7.285 -18.281 -4.699 1 98.38 108 LEU A CA 1
ATOM 875 C C . LEU A 1 108 ? -8.391 -17.25 -4.645 1 98.38 108 LEU A C 1
ATOM 877 O O . LEU A 1 108 ? -9 -17.031 -3.592 1 98.38 108 LEU A O 1
ATOM 881 N N . LEU A 1 109 ? -8.633 -16.594 -5.789 1 98.38 109 LEU A N 1
ATOM 882 C CA . LEU A 1 109 ? -9.703 -15.602 -5.836 1 98.38 109 LEU A CA 1
ATOM 883 C C . LEU A 1 109 ? -11.047 -16.219 -5.473 1 98.38 109 LEU A C 1
ATOM 885 O O . LEU A 1 109 ? -11.836 -15.633 -4.738 1 98.38 109 LEU A O 1
ATOM 889 N N . LYS A 1 110 ? -11.312 -17.391 -6.004 1 97.75 110 LYS A N 1
ATOM 890 C CA . LYS A 1 110 ? -12.539 -18.109 -5.66 1 97.75 110 LYS A CA 1
ATOM 891 C C . LYS A 1 110 ? -12.648 -18.312 -4.152 1 97.75 110 LYS A C 1
ATOM 893 O O . LYS A 1 110 ? -13.695 -18.047 -3.557 1 97.75 110 LYS A O 1
ATOM 898 N N . TYR A 1 111 ? -11.625 -18.734 -3.564 1 98 111 TYR A N 1
ATOM 899 C CA . TYR A 1 111 ? -11.586 -18.969 -2.125 1 98 111 TYR A CA 1
ATOM 900 C C . TYR A 1 111 ? -11.805 -17.672 -1.355 1 98 111 TYR A C 1
ATOM 902 O O . TYR A 1 111 ? -12.633 -17.609 -0.443 1 98 111 TYR A O 1
ATOM 910 N N . LEU A 1 112 ? -11.102 -16.609 -1.708 1 98 112 LEU A N 1
ATOM 911 C CA . LEU A 1 112 ? -11.164 -15.336 -0.993 1 98 112 LEU A CA 1
ATOM 912 C C . LEU A 1 112 ? -12.555 -14.719 -1.111 1 98 112 LEU A C 1
ATOM 914 O O . LEU A 1 112 ? -13.117 -14.25 -0.118 1 98 112 LEU A O 1
ATOM 918 N N . PHE A 1 113 ? -13.141 -14.734 -2.273 1 97.81 113 PHE A N 1
ATOM 919 C CA . PHE A 1 113 ? -14.414 -14.062 -2.506 1 97.81 113 PHE A CA 1
ATOM 920 C C . PHE A 1 113 ? -15.578 -14.922 -2.027 1 97.81 113 PHE A C 1
ATOM 922 O O . PHE A 1 113 ? -16.562 -14.406 -1.496 1 97.81 113 PHE A O 1
ATOM 929 N N . MET A 1 114 ? -15.477 -16.188 -2.217 1 95.81 114 MET A N 1
ATOM 930 C CA . MET A 1 114 ? -16.641 -17.047 -1.961 1 95.81 114 MET A CA 1
ATOM 931 C C . MET A 1 114 ? -16.594 -17.594 -0.541 1 95.81 114 MET A C 1
ATOM 933 O O . MET A 1 114 ? -17.641 -17.844 0.062 1 95.81 114 MET A O 1
ATOM 937 N N . ASP A 1 115 ? -15.469 -17.812 0.023 1 95.69 115 ASP A N 1
ATOM 938 C CA . ASP A 1 115 ? -15.375 -18.484 1.312 1 95.69 115 ASP A CA 1
ATOM 939 C C . ASP A 1 115 ? -14.945 -17.516 2.41 1 95.69 115 ASP A C 1
ATOM 941 O O . ASP A 1 115 ? -15.305 -17.688 3.576 1 95.69 115 ASP A O 1
ATOM 945 N N . MET A 1 116 ? -14.164 -16.453 2.117 1 94.88 116 MET A N 1
ATOM 946 C CA . MET A 1 116 ? -13.586 -15.594 3.141 1 94.88 116 MET A CA 1
ATOM 947 C C . MET A 1 116 ? -14.258 -14.227 3.135 1 94.88 116 MET A C 1
ATOM 949 O O . MET A 1 116 ? -13.766 -13.281 3.766 1 94.88 116 MET A O 1
ATOM 953 N N . ALA A 1 117 ? -15.258 -13.984 2.426 1 92.81 117 ALA A N 1
ATOM 954 C CA . ALA A 1 117 ? -16.062 -12.766 2.389 1 92.81 117 ALA A CA 1
ATOM 955 C C . ALA A 1 117 ? -15.242 -11.578 1.91 1 92.81 117 ALA A C 1
ATOM 957 O O . ALA A 1 117 ? -15.461 -10.445 2.354 1 92.81 117 ALA A O 1
ATOM 958 N N . ALA A 1 118 ? -14.188 -11.789 1.181 1 96.62 118 ALA A N 1
ATOM 959 C CA . ALA A 1 118 ? -13.438 -10.688 0.582 1 96.62 118 ALA A CA 1
ATOM 960 C C . ALA A 1 118 ? -14.352 -9.797 -0.265 1 96.62 118 ALA A C 1
ATOM 962 O O . ALA A 1 118 ? -15.242 -10.297 -0.955 1 96.62 118 ALA A O 1
ATOM 963 N N . HIS A 1 119 ? -14.133 -8.523 -0.212 1 96.5 119 HIS A N 1
ATOM 964 C CA . HIS A 1 119 ? -14.867 -7.605 -1.077 1 96.5 119 HIS A CA 1
ATOM 965 C C . HIS A 1 119 ? -13.984 -7.105 -2.219 1 96.5 119 HIS A C 1
ATOM 967 O O . HIS A 1 119 ? -14.492 -6.77 -3.295 1 96.5 119 HIS A O 1
ATOM 973 N N . ARG A 1 120 ? -12.727 -7.066 -1.925 1 98.12 120 ARG A N 1
ATOM 974 C CA . ARG A 1 120 ? -11.742 -6.562 -2.877 1 98.12 120 ARG A CA 1
ATOM 975 C C . ARG A 1 120 ? -10.414 -7.301 -2.738 1 98.12 120 ARG A C 1
ATOM 977 O O . ARG A 1 120 ? -9.969 -7.59 -1.623 1 98.12 120 ARG A O 1
ATOM 984 N N . VAL A 1 121 ? -9.797 -7.602 -3.848 1 98.56 121 VAL A N 1
ATOM 985 C CA . VAL A 1 121 ? -8.422 -8.086 -3.896 1 98.56 121 VAL A CA 1
ATOM 986 C C . VAL A 1 121 ? -7.586 -7.164 -4.785 1 98.56 121 VAL A C 1
ATOM 988 O O . VAL A 1 121 ? -8.047 -6.727 -5.84 1 98.56 121 VAL A O 1
ATOM 991 N N . GLU A 1 122 ? -6.422 -6.867 -4.316 1 98.62 122 GLU A N 1
ATOM 992 C CA . GLU A 1 122 ? -5.566 -5.949 -5.062 1 98.62 122 GLU A CA 1
ATOM 993 C C . GLU A 1 122 ? -4.133 -6.469 -5.137 1 98.62 122 GLU A C 1
ATOM 995 O O . GLU A 1 122 ? -3.771 -7.41 -4.426 1 98.62 122 GLU A O 1
ATOM 1000 N N . LEU A 1 123 ? -3.373 -5.895 -6.027 1 97.75 123 LEU A N 1
ATOM 1001 C CA . LEU A 1 123 ? -1.961 -6.227 -6.188 1 97.75 123 LEU A CA 1
ATOM 1002 C C . LEU A 1 123 ? -1.212 -5.09 -6.875 1 97.75 123 LEU A C 1
ATOM 1004 O O . LEU A 1 123 ? -1.828 -4.145 -7.371 1 97.75 123 LEU A O 1
ATOM 1008 N N . GLU A 1 124 ? 0.037 -5.184 -6.824 1 96.94 124 GLU A N 1
ATOM 1009 C CA . GLU A 1 124 ? 0.94 -4.285 -7.535 1 96.94 124 GLU A CA 1
ATOM 1010 C C . GLU A 1 124 ? 1.92 -5.066 -8.406 1 96.94 124 GLU A C 1
ATOM 1012 O O . GLU A 1 124 ? 2.295 -6.191 -8.07 1 96.94 124 GLU A O 1
ATOM 1017 N N . VAL A 1 125 ? 2.312 -4.434 -9.5 1 97.06 125 VAL A N 1
ATOM 1018 C CA . VAL A 1 125 ? 3.195 -5.102 -10.453 1 97.06 125 VAL A CA 1
ATOM 1019 C C . VAL A 1 125 ? 4.055 -4.066 -11.18 1 97.06 125 VAL A C 1
ATOM 1021 O O . VAL A 1 125 ? 3.576 -2.979 -11.508 1 97.06 125 VAL A O 1
ATOM 1024 N N . LEU A 1 126 ? 5.262 -4.441 -11.422 1 96.12 126 LEU A N 1
ATOM 1025 C CA . LEU A 1 126 ? 6.129 -3.562 -12.195 1 96.12 126 LEU A CA 1
ATOM 1026 C C . LEU A 1 126 ? 5.598 -3.381 -13.609 1 96.12 126 LEU A C 1
ATOM 1028 O O . LEU A 1 126 ? 5.137 -4.34 -14.234 1 96.12 126 LEU A O 1
ATOM 1032 N N . ASP A 1 127 ? 5.742 -2.176 -14.133 1 95.88 127 ASP A N 1
ATOM 1033 C CA . ASP A 1 127 ? 5.094 -1.807 -15.391 1 95.88 127 ASP A CA 1
ATOM 1034 C C . ASP A 1 127 ? 5.664 -2.611 -16.562 1 95.88 127 ASP A C 1
ATOM 1036 O O . ASP A 1 127 ? 4.977 -2.836 -17.562 1 95.88 127 ASP A O 1
ATOM 1040 N N . PHE A 1 128 ? 6.855 -3.08 -16.438 1 94.12 128 PHE A N 1
ATOM 1041 C CA . PHE A 1 128 ? 7.473 -3.775 -17.562 1 94.12 128 PHE A CA 1
ATOM 1042 C C . PHE A 1 128 ? 7.219 -5.277 -17.469 1 94.12 128 PHE A C 1
ATOM 1044 O O . PHE A 1 128 ? 7.609 -6.031 -18.375 1 94.12 128 PHE A O 1
ATOM 1051 N N . ASN A 1 129 ? 6.641 -5.762 -16.375 1 95.06 129 ASN A N 1
ATOM 1052 C CA . ASN A 1 129 ? 6.27 -7.168 -16.25 1 95.06 129 ASN A CA 1
ATOM 1053 C C . ASN A 1 129 ? 4.992 -7.48 -17.016 1 95.06 129 ASN A C 1
ATOM 1055 O O . ASN A 1 129 ? 3.969 -7.82 -16.422 1 95.06 129 ASN A O 1
ATOM 1059 N N . LEU A 1 130 ? 5.102 -7.469 -18.266 1 95.88 130 LEU A N 1
ATOM 1060 C CA . LEU A 1 130 ? 3.947 -7.555 -19.156 1 95.88 130 LEU A CA 1
ATOM 1061 C C . LEU A 1 130 ? 3.254 -8.906 -19.016 1 95.88 130 LEU A C 1
ATOM 1063 O O . LEU A 1 130 ? 2.027 -8.984 -19.094 1 95.88 130 LEU A O 1
ATOM 1067 N N . ARG A 1 131 ? 4.008 -9.938 -18.859 1 94.75 131 ARG A N 1
ATOM 1068 C CA . ARG A 1 131 ? 3.441 -11.273 -18.688 1 94.75 131 ARG A CA 1
ATOM 1069 C C . ARG A 1 131 ? 2.518 -11.336 -17.484 1 94.75 131 ARG A C 1
ATOM 1071 O O . ARG A 1 131 ? 1.416 -11.883 -17.562 1 94.75 131 ARG A O 1
ATOM 1078 N N . ALA A 1 132 ? 2.973 -10.836 -16.391 1 97 132 ALA A N 1
ATOM 1079 C CA . ALA A 1 132 ? 2.156 -10.82 -15.18 1 97 132 ALA A CA 1
ATOM 1080 C C . ALA A 1 132 ? 0.915 -9.953 -15.359 1 97 132 ALA A C 1
ATOM 1082 O O . ALA A 1 132 ? -0.188 -10.344 -14.969 1 97 132 ALA A O 1
ATOM 1083 N N . ILE A 1 133 ? 1.094 -8.812 -15.945 1 97.94 133 ILE A N 1
ATOM 1084 C CA . ILE A 1 133 ? -0.014 -7.895 -16.172 1 97.94 133 ILE A CA 1
ATOM 1085 C C . ILE A 1 133 ? -1.101 -8.586 -17 1 97.94 133 ILE A C 1
ATOM 1087 O O . ILE A 1 133 ? -2.281 -8.531 -16.641 1 97.94 133 ILE A O 1
ATOM 1091 N N . GLN A 1 134 ? -0.718 -9.219 -18.062 1 97.69 134 GLN A N 1
ATOM 1092 C CA . GLN A 1 134 ? -1.674 -9.938 -18.906 1 97.69 134 GLN A CA 1
ATOM 1093 C C . GLN A 1 134 ? -2.367 -11.047 -18.125 1 97.69 134 GLN A C 1
ATOM 1095 O O . GLN A 1 134 ? -3.578 -11.242 -18.25 1 97.69 134 GLN A O 1
ATOM 1100 N N . CYS A 1 135 ? -1.607 -11.773 -17.375 1 97.75 135 CYS A N 1
ATOM 1101 C CA . CYS A 1 135 ? -2.16 -12.828 -16.531 1 97.75 135 CYS A CA 1
ATOM 1102 C C . CYS A 1 135 ? -3.221 -12.266 -15.586 1 97.75 135 CYS A C 1
ATOM 1104 O O . CYS A 1 135 ? -4.316 -12.82 -15.484 1 97.75 135 CYS A O 1
ATOM 1106 N N . TYR A 1 136 ? -2.918 -11.141 -14.906 1 98.5 136 TYR A N 1
ATOM 1107 C CA . TYR A 1 136 ? -3.838 -10.523 -13.953 1 98.5 136 TYR A CA 1
ATOM 1108 C C . TYR A 1 136 ? -5.109 -10.062 -14.656 1 98.5 136 TYR A C 1
ATOM 1110 O O . TYR A 1 136 ? -6.215 -10.242 -14.141 1 98.5 136 TYR A O 1
ATOM 1118 N N . LYS A 1 137 ? -4.914 -9.461 -15.812 1 98.31 137 LYS A N 1
ATOM 1119 C CA . LYS A 1 137 ? -6.074 -9.023 -16.578 1 98.31 137 LYS A CA 1
ATOM 1120 C C . LYS A 1 137 ? -6.961 -10.203 -16.953 1 98.31 137 LYS A C 1
ATOM 1122 O O . LYS A 1 137 ? -8.188 -10.117 -16.859 1 98.31 137 LYS A O 1
ATOM 1127 N N . LYS A 1 138 ? -6.348 -11.281 -17.391 1 97.25 138 LYS A N 1
ATOM 1128 C CA . LYS A 1 138 ? -7.098 -12.484 -17.734 1 97.25 138 LYS A CA 1
ATOM 1129 C C . LYS A 1 138 ? -7.848 -13.039 -16.531 1 97.25 138 LYS A C 1
ATOM 1131 O O . LYS A 1 138 ? -8.867 -13.719 -16.672 1 97.25 138 LYS A O 1
ATOM 1136 N N . CYS A 1 139 ? -7.379 -12.758 -15.383 1 97.81 139 CYS A N 1
ATOM 1137 C CA . CYS A 1 139 ? -8.023 -13.227 -14.156 1 97.81 139 CYS A CA 1
ATOM 1138 C C . CYS A 1 139 ? -9.117 -12.258 -13.719 1 97.81 139 CYS A C 1
ATOM 1140 O O . CYS A 1 139 ? -9.812 -12.516 -12.734 1 97.81 139 CYS A O 1
ATOM 1142 N N . GLY A 1 140 ? -9.242 -11.125 -14.367 1 97.94 140 GLY A N 1
ATOM 1143 C CA . GLY A 1 140 ? -10.336 -10.203 -14.102 1 97.94 140 GLY A CA 1
ATOM 1144 C C . GLY A 1 140 ? -9.883 -8.922 -13.422 1 97.94 140 GLY A C 1
ATOM 1145 O O . GLY A 1 140 ? -10.695 -8.023 -13.18 1 97.94 140 GLY A O 1
ATOM 1146 N N . PHE A 1 141 ? -8.586 -8.805 -13.125 1 98.75 141 PHE A N 1
ATOM 1147 C CA . PHE A 1 141 ? -8.086 -7.586 -12.5 1 98.75 141 PHE A CA 1
ATOM 1148 C C . PHE A 1 141 ? -8.148 -6.414 -13.477 1 98.75 141 PHE A C 1
ATOM 1150 O O . PHE A 1 141 ? -7.902 -6.582 -14.672 1 98.75 141 PHE A O 1
ATOM 1157 N N . LEU A 1 142 ? -8.422 -5.242 -12.914 1 98.62 142 LEU A N 1
ATOM 1158 C CA . LEU A 1 142 ? -8.398 -4 -13.68 1 98.62 142 LEU A CA 1
ATOM 1159 C C . LEU A 1 142 ? -7.277 -3.086 -13.203 1 98.62 142 LEU A C 1
ATOM 1161 O O . LEU A 1 142 ? -7.027 -2.984 -12 1 98.62 142 LEU A O 1
ATOM 1165 N N . GLU A 1 143 ? -6.613 -2.418 -14.094 1 98.62 143 GLU A N 1
ATOM 1166 C CA . GLU A 1 143 ? -5.637 -1.397 -13.727 1 98.62 143 GLU A CA 1
ATOM 1167 C C . GLU A 1 143 ? -6.312 -0.194 -13.078 1 98.62 143 GLU A C 1
ATOM 1169 O O . GLU A 1 143 ? -7.293 0.332 -13.602 1 98.62 143 GLU A O 1
ATOM 1174 N N . GLU A 1 144 ? -5.789 0.193 -12.023 1 98.75 144 GLU A N 1
ATOM 1175 C CA . GLU A 1 144 ? -6.426 1.266 -11.266 1 98.75 144 GLU A CA 1
ATOM 1176 C C . GLU A 1 144 ? -5.512 2.479 -11.148 1 98.75 144 GLU A C 1
ATOM 1178 O O . GLU A 1 144 ? -5.91 3.516 -10.609 1 98.75 144 GLU A O 1
ATOM 1183 N N . GLY A 1 145 ? -4.328 2.354 -11.602 1 98.44 145 GLY A N 1
ATOM 1184 C CA . GLY A 1 145 ? -3.398 3.473 -11.578 1 98.44 145 GLY A CA 1
ATOM 1185 C C . GLY A 1 145 ? -1.95 3.049 -11.734 1 98.44 145 GLY A C 1
ATOM 1186 O O . GLY A 1 145 ? -1.654 1.856 -11.836 1 98.44 145 GLY A O 1
ATOM 1187 N N . LYS A 1 146 ? -1.124 4.02 -11.828 1 98.38 146 LYS A N 1
ATOM 1188 C CA . LYS A 1 146 ? 0.314 3.824 -11.992 1 98.38 146 LYS A CA 1
ATOM 1189 C C . LYS A 1 146 ? 1.101 4.762 -11.078 1 98.38 146 LYS A C 1
ATOM 1191 O O . LYS A 1 146 ? 1.031 5.984 -11.227 1 98.38 146 LYS A O 1
ATOM 1196 N N . LYS A 1 147 ? 1.775 4.188 -10.078 1 98.12 147 LYS A N 1
ATOM 1197 C CA . LYS A 1 147 ? 2.699 4.945 -9.242 1 98.12 147 LYS A CA 1
ATOM 1198 C C . LYS A 1 147 ? 4.016 5.207 -9.969 1 98.12 147 LYS A C 1
ATOM 1200 O O . LYS A 1 147 ? 4.762 4.27 -10.266 1 98.12 147 LYS A O 1
ATOM 1205 N N . ARG A 1 148 ? 4.309 6.406 -10.18 1 98 148 ARG A N 1
ATOM 1206 C CA . ARG A 1 148 ? 5.5 6.773 -10.945 1 98 148 ARG A CA 1
ATOM 1207 C C . ARG A 1 148 ? 6.766 6.562 -10.117 1 98 148 ARG A C 1
ATOM 1209 O O . ARG A 1 148 ? 6.848 7.02 -8.977 1 98 148 ARG A O 1
ATOM 1216 N N . LYS A 1 149 ? 7.73 5.848 -10.711 1 96.5 149 LYS A N 1
ATOM 1217 C CA . LYS A 1 149 ? 9.055 5.66 -10.133 1 96.5 149 LYS A CA 1
ATOM 1218 C C . LYS A 1 149 ? 8.969 5.199 -8.68 1 96.5 149 LYS A C 1
ATOM 1220 O O . LYS A 1 149 ? 9.648 5.738 -7.809 1 96.5 149 LYS A O 1
ATOM 1225 N N . ALA A 1 150 ? 8.195 4.191 -8.398 1 95.94 150 ALA A N 1
ATOM 1226 C CA . ALA A 1 150 ? 7.852 3.816 -7.027 1 95.94 150 ALA A CA 1
ATOM 1227 C C . ALA A 1 150 ? 8.641 2.59 -6.582 1 95.94 150 ALA A C 1
ATOM 1229 O O . ALA A 1 150 ? 8.516 2.143 -5.441 1 95.94 150 ALA A O 1
ATOM 1230 N N . CYS A 1 151 ? 9.43 2.07 -7.426 1 93.5 151 CYS A N 1
ATOM 1231 C CA . CYS A 1 151 ? 10.211 0.886 -7.09 1 93.5 151 CYS A CA 1
ATOM 1232 C C . CYS A 1 151 ? 11.578 0.921 -7.773 1 93.5 151 CYS A C 1
ATOM 1234 O O . CYS A 1 151 ? 11.672 1.233 -8.961 1 93.5 151 CYS A O 1
ATOM 1236 N N . PHE A 1 152 ? 12.586 0.662 -6.953 1 87.75 152 PHE A N 1
ATOM 1237 C CA . PHE A 1 152 ? 13.914 0.557 -7.543 1 87.75 152 PHE A CA 1
ATOM 1238 C C . PHE A 1 152 ? 14.195 -0.871 -7.996 1 87.75 152 PHE A C 1
ATOM 1240 O O . PHE A 1 152 ? 14.172 -1.8 -7.188 1 87.75 152 PHE A O 1
ATOM 1247 N N . SER A 1 153 ? 14.352 -1.046 -9.234 1 83.88 153 SER A N 1
ATOM 1248 C CA . SER A 1 153 ? 14.602 -2.369 -9.789 1 83.88 153 SER A CA 1
ATOM 1249 C C . SER A 1 153 ? 15.672 -2.318 -10.875 1 83.88 153 SER A C 1
ATOM 1251 O O . SER A 1 153 ? 15.547 -1.567 -11.844 1 83.88 153 SER A O 1
ATOM 1253 N N . TYR A 1 154 ? 16.75 -3.133 -10.547 1 80.44 154 TYR A N 1
ATOM 1254 C CA . TYR A 1 154 ? 17.828 -3.352 -11.5 1 80.44 154 TYR A CA 1
ATOM 1255 C C . TYR A 1 154 ? 18.422 -2.027 -11.977 1 80.44 154 TYR A C 1
ATOM 1257 O O . TYR A 1 154 ? 18.547 -1.792 -13.18 1 80.44 154 TYR A O 1
ATOM 1265 N N . GLY A 1 155 ? 18.578 -1.081 -11.094 1 81.31 155 GLY A N 1
ATOM 1266 C CA . GLY A 1 155 ? 19.391 0.105 -11.336 1 81.31 155 GLY A CA 1
ATOM 1267 C C . GLY A 1 155 ? 18.562 1.328 -11.688 1 81.31 155 GLY A C 1
ATOM 1268 O O . GLY A 1 155 ? 19.109 2.393 -11.977 1 81.31 155 GLY A O 1
ATOM 1269 N N . ASP A 1 156 ? 17.266 1.121 -11.719 1 87.31 156 ASP A N 1
ATOM 1270 C CA . ASP A 1 156 ? 16.438 2.27 -12.07 1 87.31 156 ASP A CA 1
ATOM 1271 C C . ASP A 1 156 ? 15.133 2.262 -11.281 1 87.31 156 ASP A C 1
ATOM 1273 O O . ASP A 1 156 ? 14.672 1.205 -10.844 1 87.31 156 ASP A O 1
ATOM 1277 N N . TYR A 1 157 ? 14.609 3.439 -11.102 1 90.31 157 TYR A N 1
ATOM 1278 C CA . TYR A 1 157 ? 13.266 3.537 -10.547 1 90.31 157 TYR A CA 1
ATOM 1279 C C . TYR A 1 157 ? 12.211 3.26 -11.609 1 90.31 157 TYR A C 1
ATOM 1281 O O . TYR A 1 157 ? 12.258 3.824 -12.703 1 90.31 157 TYR A O 1
ATOM 1289 N N . ARG A 1 158 ? 11.305 2.365 -11.25 1 93.94 158 ARG A N 1
ATOM 1290 C CA . ARG A 1 158 ? 10.289 1.919 -12.188 1 93.94 158 ARG A CA 1
ATOM 1291 C C . ARG A 1 158 ? 8.891 2.26 -11.688 1 93.94 158 ARG A C 1
ATOM 1293 O O . ARG A 1 158 ? 8.672 2.402 -10.477 1 93.94 158 ARG A O 1
ATOM 1300 N N . ASP A 1 159 ? 8.062 2.398 -12.719 1 97 159 ASP A N 1
ATOM 1301 C CA . ASP A 1 159 ? 6.66 2.605 -12.383 1 97 159 ASP A CA 1
ATOM 1302 C C . ASP A 1 159 ? 6.012 1.311 -11.898 1 97 159 ASP A C 1
ATOM 1304 O O . ASP A 1 159 ? 6.406 0.22 -12.32 1 97 159 ASP A O 1
ATOM 1308 N N . VAL A 1 160 ? 5.066 1.448 -10.977 1 97.25 160 VAL A N 1
ATOM 1309 C CA . VAL A 1 160 ? 4.32 0.326 -10.422 1 97.25 160 VAL A CA 1
ATOM 1310 C C . VAL A 1 160 ? 2.838 0.474 -10.75 1 97.25 160 VAL A C 1
ATOM 1312 O O . VAL A 1 160 ? 2.227 1.5 -10.445 1 97.25 160 VAL A O 1
ATOM 1315 N N . ILE A 1 161 ? 2.289 -0.52 -11.352 1 98.31 161 ILE A N 1
ATOM 1316 C CA . ILE A 1 161 ? 0.868 -0.524 -11.688 1 98.31 161 ILE A CA 1
ATOM 1317 C C . ILE A 1 161 ? 0.07 -1.129 -10.531 1 98.31 161 ILE A C 1
ATOM 1319 O O . ILE A 1 161 ? 0.439 -2.176 -9.992 1 98.31 161 ILE A O 1
ATOM 1323 N N . THR A 1 162 ? -0.973 -0.458 -10.133 1 98.31 162 THR A N 1
ATOM 1324 C CA . THR A 1 162 ? -1.918 -0.972 -9.141 1 98.31 162 THR A CA 1
ATOM 1325 C C . THR A 1 162 ? -3.131 -1.594 -9.828 1 98.31 162 THR A C 1
ATOM 1327 O O . THR A 1 162 ? -3.701 -1.002 -10.75 1 98.31 162 THR A O 1
ATOM 1330 N N . MET A 1 163 ? -3.482 -2.771 -9.406 1 98.81 163 MET A N 1
ATOM 1331 C CA . MET A 1 163 ? -4.637 -3.457 -9.977 1 98.81 163 MET A CA 1
ATOM 1332 C C . MET A 1 163 ? -5.562 -3.975 -8.883 1 98.81 163 MET A C 1
ATOM 1334 O O . MET A 1 163 ? -5.113 -4.258 -7.77 1 98.81 163 MET A O 1
ATOM 1338 N N . GLY A 1 164 ? -6.855 -4.027 -9.195 1 98.75 164 GLY A N 1
ATOM 1339 C CA . GLY A 1 164 ? -7.836 -4.527 -8.25 1 98.75 164 GLY A CA 1
ATOM 1340 C C . GLY A 1 164 ? -9.008 -5.227 -8.914 1 98.75 164 GLY A C 1
ATOM 1341 O O . GLY A 1 164 ? -9.242 -5.047 -10.109 1 98.75 164 GLY A O 1
ATOM 1342 N N . ILE A 1 165 ? -9.633 -6.078 -8.203 1 98.75 165 ILE A N 1
ATOM 1343 C CA . ILE A 1 165 ? -10.852 -6.762 -8.625 1 98.75 165 ILE A CA 1
ATOM 1344 C C . ILE A 1 165 ? -11.844 -6.809 -7.461 1 98.75 165 ILE A C 1
ATOM 1346 O O . ILE A 1 165 ? -11.453 -7.051 -6.316 1 98.75 165 ILE A O 1
ATOM 1350 N N . LEU A 1 166 ? -13.086 -6.512 -7.762 1 98.31 166 LEU A N 1
ATOM 1351 C CA . LEU A 1 166 ? -14.156 -6.531 -6.773 1 98.31 166 LEU A CA 1
ATOM 1352 C C . LEU A 1 166 ? -14.922 -7.852 -6.832 1 98.31 166 LEU A C 1
ATOM 1354 O O . LEU A 1 166 ? -15 -8.484 -7.887 1 98.31 166 LEU A O 1
ATOM 1358 N N . ARG A 1 167 ? -15.492 -8.18 -5.699 1 97.19 167 ARG A N 1
ATOM 1359 C CA . ARG A 1 167 ? -16.266 -9.414 -5.594 1 97.19 167 ARG A CA 1
ATOM 1360 C C . ARG A 1 167 ? -17.297 -9.5 -6.703 1 97.19 167 ARG A C 1
ATOM 1362 O O . ARG A 1 167 ? -17.406 -10.523 -7.387 1 97.19 167 ARG A O 1
ATOM 1369 N N . ASP A 1 168 ? -18.062 -8.445 -6.93 1 96.25 168 ASP A N 1
ATOM 1370 C CA . ASP A 1 168 ? -19.125 -8.438 -7.926 1 96.25 168 ASP A CA 1
ATOM 1371 C C . ASP A 1 168 ? -18.578 -8.664 -9.328 1 96.25 168 ASP A C 1
ATOM 1373 O O . ASP A 1 168 ? -19.219 -9.312 -10.164 1 96.25 168 ASP A O 1
ATOM 1377 N N . GLU A 1 169 ? -17.484 -8.156 -9.648 1 96.75 169 GLU A N 1
ATOM 1378 C CA . GLU A 1 169 ? -16.844 -8.336 -10.945 1 96.75 169 GLU A CA 1
ATOM 1379 C C . GLU A 1 169 ? -16.391 -9.789 -11.141 1 96.75 169 GLU A C 1
ATOM 1381 O O . GLU A 1 169 ? -16.562 -10.344 -12.227 1 96.75 169 GLU A O 1
ATOM 1386 N N . PHE A 1 170 ? -15.805 -10.312 -10.055 1 96.19 170 PHE A N 1
ATOM 1387 C CA . PHE A 1 170 ? -15.375 -11.711 -10.109 1 96.19 170 PHE A CA 1
ATOM 1388 C C . PHE A 1 170 ? -16.562 -12.625 -10.367 1 96.19 170 PHE A C 1
ATOM 1390 O O . PHE A 1 170 ? -16.5 -13.508 -11.227 1 96.19 170 PHE A O 1
ATOM 1397 N N . ILE A 1 171 ? -17.641 -12.438 -9.656 1 93.81 171 ILE A N 1
ATOM 1398 C CA . ILE A 1 171 ? -18.844 -13.266 -9.773 1 93.81 171 ILE A CA 1
ATOM 1399 C C . ILE A 1 171 ? -19.422 -13.133 -11.18 1 93.81 171 ILE A C 1
ATOM 1401 O O . ILE A 1 171 ? -19.797 -14.133 -11.797 1 93.81 171 ILE A O 1
ATOM 1405 N N . LYS A 1 172 ? -19.453 -11.992 -11.688 1 91.44 172 LYS A N 1
ATOM 1406 C CA . LYS A 1 172 ? -19.969 -11.766 -13.031 1 91.44 172 LYS A CA 1
ATOM 1407 C C . LYS A 1 172 ? -19.109 -12.484 -14.07 1 91.44 172 LYS A C 1
ATOM 1409 O O . LYS A 1 172 ? -19.625 -13.016 -15.055 1 91.44 172 LYS A O 1
ATOM 1414 N N . GLY A 1 173 ? -17.797 -12.375 -13.859 1 86.94 173 GLY A N 1
ATOM 1415 C CA . GLY A 1 173 ? -16.891 -13.078 -14.766 1 86.94 173 GLY A CA 1
ATOM 1416 C C . GLY A 1 173 ? -17.109 -14.578 -14.781 1 86.94 173 GLY A C 1
ATOM 1417 O O . GLY A 1 173 ? -17.062 -15.211 -15.836 1 86.94 173 GLY A O 1
ATOM 1418 N N . ILE A 1 174 ? -17.391 -15.086 -13.625 1 82 174 ILE A N 1
ATOM 1419 C CA . ILE A 1 174 ? -17.656 -16.516 -13.508 1 82 174 ILE A CA 1
ATOM 1420 C C . ILE A 1 174 ? -18.953 -16.859 -14.219 1 82 174 ILE A C 1
ATOM 1422 O O . ILE A 1 174 ? -19.047 -17.891 -14.906 1 82 174 ILE A O 1
ATOM 1426 N N . LEU A 1 175 ? -19.812 -15.953 -14.016 1 79.75 175 LEU A N 1
ATOM 1427 C CA . LEU A 1 175 ? -21.125 -16.188 -14.602 1 79.75 175 LEU A CA 1
ATOM 1428 C C . LEU A 1 175 ? -21.047 -16.125 -16.125 1 79.75 175 LEU A C 1
ATOM 1430 O O . LEU A 1 175 ? -21.734 -16.875 -16.812 1 79.75 175 LEU A O 1
ATOM 1434 N N . GLN A 1 176 ? -20.25 -15.266 -16.609 1 75.31 176 GLN A N 1
ATOM 1435 C CA . GLN A 1 176 ? -20.109 -15.133 -18.062 1 75.31 176 GLN A CA 1
ATOM 1436 C C . GLN A 1 176 ? -19.422 -16.359 -18.656 1 75.31 176 GLN A C 1
ATOM 1438 O O . GLN A 1 176 ? -19.781 -16.797 -19.75 1 75.31 176 GLN A O 1
ATOM 1443 N N . ILE A 1 177 ? -18.641 -16.969 -17.969 1 70.44 177 ILE A N 1
ATOM 1444 C CA . ILE A 1 177 ? -17.938 -18.172 -18.422 1 70.44 177 ILE A CA 1
ATOM 1445 C C . ILE A 1 177 ? -18.891 -19.359 -18.406 1 70.44 177 ILE A C 1
ATOM 1447 O O . ILE A 1 177 ? -18.891 -20.172 -19.328 1 70.44 177 ILE A O 1
ATOM 1451 N N . ASN A 1 178 ? -19.625 -19.359 -17.328 1 67.06 178 ASN A N 1
ATOM 1452 C CA . ASN A 1 178 ? -20.562 -20.469 -17.219 1 67.06 178 ASN A CA 1
ATOM 1453 C C . ASN A 1 178 ? -21.656 -20.391 -18.281 1 67.06 178 ASN A C 1
ATOM 1455 O O . ASN A 1 178 ? -22.172 -21.406 -18.734 1 67.06 178 ASN A O 1
ATOM 1459 N N . LEU A 1 179 ? -22.031 -19.172 -18.672 1 63.84 179 LEU A N 1
ATOM 1460 C CA . LEU A 1 179 ? -23.078 -19.016 -19.672 1 63.84 179 LEU A CA 1
ATOM 1461 C C . LEU A 1 179 ? -22.562 -19.375 -21.062 1 63.84 179 LEU A C 1
ATOM 1463 O O . LEU A 1 179 ? -23.328 -19.875 -21.891 1 63.84 179 LEU A O 1
ATOM 1467 N N . TYR A 1 180 ? -21.297 -19.203 -21.328 1 61.22 180 TYR A N 1
ATOM 1468 C CA . TYR A 1 180 ? -20.812 -19.438 -22.688 1 61.22 180 TYR A CA 1
ATOM 1469 C C . TYR A 1 180 ? -20.109 -20.781 -22.781 1 61.22 180 TYR A C 1
ATOM 1471 O O . TYR A 1 180 ? -19.594 -21.156 -23.828 1 61.22 180 TYR A O 1
ATOM 1479 N N . SER A 1 181 ? -19.938 -21.438 -21.75 1 53.38 181 SER A N 1
ATOM 1480 C CA . SER A 1 181 ? -19.438 -22.812 -21.828 1 53.38 181 SER A CA 1
ATOM 1481 C C . SER A 1 181 ? -20.594 -23.812 -22 1 53.38 181 SER A C 1
ATOM 1483 O O . SER A 1 181 ? -21.703 -23.562 -21.531 1 53.38 181 SER A O 1
ATOM 1485 N N . MET B 1 1 ? 14.062 19.984 14.43 1 90.75 1 MET B N 1
ATOM 1486 C CA . MET B 1 1 ? 12.836 20.734 14.203 1 90.75 1 MET B CA 1
ATOM 1487 C C . MET B 1 1 ? 12.781 21.266 12.773 1 90.75 1 MET B C 1
ATOM 1489 O O . MET B 1 1 ? 13.805 21.672 12.219 1 90.75 1 MET B O 1
ATOM 1493 N N . LEU B 1 2 ? 11.523 21.141 12.211 1 95.81 2 LEU B N 1
ATOM 1494 C CA . LEU B 1 2 ? 11.305 21.688 10.883 1 95.81 2 LEU B CA 1
ATOM 1495 C C . LEU B 1 2 ? 10.359 22.875 10.93 1 95.81 2 LEU B C 1
ATOM 1497 O O . LEU B 1 2 ? 9.289 22.812 11.539 1 95.81 2 LEU B O 1
ATOM 1501 N N . LYS B 1 3 ? 10.781 23.953 10.32 1 96.75 3 LYS B N 1
ATOM 1502 C CA . LYS B 1 3 ? 10.008 25.188 10.391 1 96.75 3 LYS B CA 1
ATOM 1503 C C . LYS B 1 3 ? 9.312 25.484 9.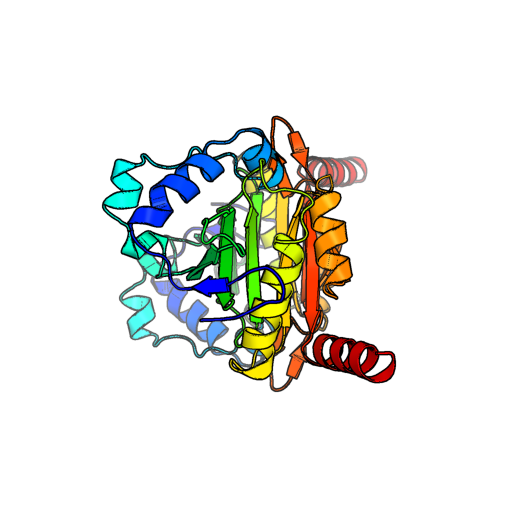07 1 96.75 3 LYS B C 1
ATOM 1505 O O . LYS B 1 3 ? 9.953 25.469 8.008 1 96.75 3 LYS B O 1
ATOM 1510 N N . GLY B 1 4 ? 8 25.672 9.203 1 96.75 4 GLY B N 1
ATOM 1511 C CA . GLY B 1 4 ? 7.238 26.234 8.094 1 96.75 4 GLY B CA 1
ATOM 1512 C C . GLY B 1 4 ? 6.965 27.719 8.258 1 96.75 4 GLY B C 1
ATOM 1513 O O . GLY B 1 4 ? 7.703 28.406 8.953 1 96.75 4 GLY B O 1
ATOM 1514 N N . ASN B 1 5 ? 6.066 28.234 7.496 1 96.62 5 ASN B N 1
ATOM 1515 C CA . ASN B 1 5 ? 5.676 29.625 7.605 1 96.62 5 ASN B CA 1
ATOM 1516 C C . ASN B 1 5 ? 4.738 29.859 8.789 1 96.62 5 ASN B C 1
ATOM 1518 O O . ASN B 1 5 ? 4.789 30.906 9.43 1 96.62 5 ASN B O 1
ATOM 1522 N N . LYS B 1 6 ? 3.885 28.828 9.07 1 97.31 6 LYS B N 1
ATOM 1523 C CA . LYS B 1 6 ? 2.846 28.969 10.086 1 97.31 6 LYS B CA 1
ATOM 1524 C C . LYS B 1 6 ? 3.018 27.938 11.195 1 97.31 6 LYS B C 1
ATOM 1526 O O . LYS B 1 6 ? 2.41 28.062 12.266 1 97.31 6 LYS B O 1
ATOM 1531 N N . VAL B 1 7 ? 3.82 26.953 10.906 1 98.31 7 VAL B N 1
ATOM 1532 C CA . VAL B 1 7 ? 3.883 25.875 11.875 1 98.31 7 VAL B CA 1
ATOM 1533 C C . VAL B 1 7 ? 5.34 25.516 12.156 1 98.31 7 VAL B C 1
ATOM 1535 O O . VAL B 1 7 ? 6.23 25.859 11.375 1 98.31 7 VAL B O 1
ATOM 1538 N N . LEU B 1 8 ? 5.527 24.891 13.297 1 98.25 8 LEU B N 1
ATOM 1539 C CA . LEU B 1 8 ? 6.758 24.188 13.672 1 98.25 8 LEU B CA 1
ATOM 1540 C C . LEU B 1 8 ? 6.516 22.703 13.844 1 98.25 8 LEU B C 1
ATOM 1542 O O . LEU B 1 8 ? 5.562 22.297 14.508 1 98.25 8 LEU B O 1
ATOM 1546 N N . LEU B 1 9 ? 7.332 21.891 13.125 1 98.38 9 LEU B N 1
ATOM 1547 C CA . LEU B 1 9 ? 7.289 20.438 13.281 1 98.38 9 LEU B CA 1
ATOM 1548 C C . LEU B 1 9 ? 8.375 19.969 14.242 1 98.38 9 LEU B C 1
ATOM 1550 O O . LEU B 1 9 ? 9.555 20.25 14.039 1 98.38 9 LEU B O 1
ATOM 1554 N N . ARG B 1 10 ? 7.984 19.25 15.25 1 97 10 ARG B N 1
ATOM 1555 C CA . ARG B 1 10 ? 8.953 18.781 16.234 1 97 10 ARG B CA 1
ATOM 1556 C C . ARG B 1 10 ? 8.625 17.359 16.688 1 97 10 ARG B C 1
ATOM 1558 O O . ARG B 1 10 ? 7.539 16.844 16.406 1 97 10 ARG B O 1
ATOM 1565 N N . SER B 1 11 ? 9.562 16.766 17.375 1 94.56 11 SER B N 1
ATOM 1566 C CA . SER B 1 11 ? 9.344 15.43 17.938 1 94.56 11 SER B CA 1
ATOM 1567 C C . SER B 1 11 ? 8.156 15.422 18.891 1 94.56 11 SER B C 1
ATOM 1569 O O . SER B 1 11 ? 7.883 16.422 19.562 1 94.56 11 SER B O 1
ATOM 1571 N N . VAL B 1 12 ? 7.57 14.266 18.938 1 94.81 12 VAL B N 1
ATOM 1572 C CA . VAL B 1 12 ? 6.395 14.109 19.781 1 94.81 12 VAL B CA 1
ATOM 1573 C C . VAL B 1 12 ? 6.816 14.055 21.25 1 94.81 12 VAL B C 1
ATOM 1575 O O . VAL B 1 12 ? 7.773 13.359 21.594 1 94.81 12 VAL B O 1
ATOM 1578 N N . GLU B 1 13 ? 6.148 14.805 22.016 1 92.88 13 GLU B N 1
ATOM 1579 C CA . GLU B 1 13 ? 6.277 14.719 23.469 1 92.88 13 GLU B CA 1
ATOM 1580 C C . GLU B 1 13 ? 5.102 13.969 24.078 1 92.88 13 GLU B C 1
ATOM 1582 O O . GLU B 1 13 ? 4.012 13.93 23.5 1 92.88 13 GLU B O 1
ATOM 1587 N N . ARG B 1 14 ? 5.301 13.453 25.203 1 90.31 14 ARG B N 1
ATOM 1588 C CA . ARG B 1 14 ? 4.266 12.664 25.859 1 90.31 14 ARG B CA 1
ATOM 1589 C C . ARG B 1 14 ? 2.979 13.469 26.016 1 90.31 14 ARG B C 1
ATOM 1591 O O . ARG B 1 14 ? 1.881 12.938 25.859 1 90.31 14 ARG B O 1
ATOM 1598 N N . ARG B 1 15 ? 3.102 14.641 26.359 1 91.94 15 ARG B N 1
ATOM 1599 C CA . ARG B 1 15 ? 1.946 15.5 26.594 1 91.94 15 ARG B CA 1
ATOM 1600 C C . ARG B 1 15 ? 1.137 15.695 25.312 1 91.94 15 ARG B C 1
ATOM 1602 O O . ARG B 1 15 ? -0.034 16.078 25.359 1 91.94 15 ARG B O 1
ATOM 1609 N N . ASP B 1 16 ? 1.722 15.516 24.156 1 94.75 16 ASP B N 1
ATOM 1610 C CA . ASP B 1 16 ? 1.042 15.695 22.875 1 94.75 16 ASP B CA 1
ATOM 1611 C C . ASP B 1 16 ? -0.011 14.609 22.656 1 94.75 16 ASP B C 1
ATOM 1613 O O . ASP B 1 16 ? -0.939 14.789 21.859 1 94.75 16 ASP B O 1
ATOM 1617 N N . LEU B 1 17 ? 0.144 13.5 23.328 1 92 17 LEU B N 1
ATOM 1618 C CA . LEU B 1 17 ? -0.67 12.32 23.047 1 92 17 LEU B CA 1
ATOM 1619 C C . LEU B 1 17 ? -2.129 12.57 23.422 1 92 17 LEU B C 1
ATOM 1621 O O . LEU B 1 17 ? -3.033 11.977 22.828 1 92 17 LEU B O 1
ATOM 1625 N N . ASN B 1 18 ? -2.332 13.438 24.406 1 92.5 18 ASN B N 1
ATOM 1626 C CA . ASN B 1 18 ? -3.709 13.797 24.734 1 92.5 18 ASN B CA 1
ATOM 1627 C C . ASN B 1 18 ? -4.41 14.438 23.531 1 92.5 18 ASN B C 1
ATOM 1629 O O . ASN B 1 18 ? -5.574 14.141 23.266 1 92.5 18 ASN B O 1
ATOM 1633 N N . ILE B 1 19 ? -3.701 15.242 22.906 1 94.12 19 ILE B N 1
ATOM 1634 C CA . ILE B 1 19 ? -4.25 15.93 21.734 1 94.12 19 ILE B CA 1
ATOM 1635 C C . ILE B 1 19 ? -4.441 14.938 20.594 1 94.12 19 ILE B C 1
ATOM 1637 O O . ILE B 1 19 ? -5.48 14.938 19.938 1 94.12 19 ILE B O 1
ATOM 1641 N N . PHE B 1 20 ? -3.479 14.07 20.375 1 93.25 20 PHE B N 1
ATOM 1642 C CA . PHE B 1 20 ? -3.598 13.039 19.344 1 93.25 20 PHE B CA 1
ATOM 1643 C C . PHE B 1 20 ? -4.82 12.164 19.594 1 93.25 20 PHE B C 1
ATOM 1645 O O . PHE B 1 20 ? -5.594 11.891 18.688 1 93.25 20 PHE B O 1
ATOM 1652 N N . TYR B 1 21 ? -4.934 11.812 20.797 1 91.62 21 TYR B N 1
ATOM 1653 C CA . TYR B 1 21 ? -6.055 10.961 21.172 1 91.62 21 TYR B CA 1
ATOM 1654 C C . TYR B 1 21 ? -7.383 11.641 20.859 1 91.62 21 TYR B C 1
ATOM 1656 O O . TYR B 1 21 ? -8.305 11.016 20.344 1 91.62 21 TYR B O 1
ATOM 1664 N N . ASP B 1 22 ? -7.5 12.898 21.25 1 93.19 22 ASP B N 1
ATOM 1665 C CA . ASP B 1 22 ? -8.711 13.656 20.953 1 93.19 22 ASP B CA 1
ATOM 1666 C C . ASP B 1 22 ? -9 13.664 19.453 1 93.19 22 ASP B C 1
ATOM 1668 O O . ASP B 1 22 ? -10.156 13.539 19.047 1 93.19 22 ASP B O 1
ATOM 1672 N N . ILE B 1 23 ? -8.031 13.828 18.688 1 93.56 23 ILE B N 1
ATOM 1673 C CA . ILE B 1 23 ? -8.164 13.844 17.234 1 93.56 23 ILE B CA 1
ATOM 1674 C C . ILE B 1 23 ? -8.625 12.469 16.75 1 93.56 23 ILE B C 1
ATOM 1676 O O . ILE B 1 23 ? -9.539 12.367 15.922 1 93.56 23 ILE B O 1
ATOM 1680 N N . TRP B 1 24 ? -8.008 11.438 17.266 1 90 24 TRP B N 1
ATOM 1681 C CA . TRP B 1 24 ? -8.344 10.062 16.906 1 90 24 TRP B CA 1
ATOM 1682 C C . TRP B 1 24 ? -9.789 9.75 17.266 1 90 24 TRP B C 1
ATOM 1684 O O . TRP B 1 24 ? -10.445 8.938 16.594 1 90 24 TRP B O 1
ATOM 1694 N N . CYS B 1 25 ? -10.281 10.383 18.219 1 90.06 25 CYS B N 1
ATOM 1695 C CA . CYS B 1 25 ? -11.617 10.094 18.719 1 90.06 25 CYS B CA 1
ATOM 1696 C C . CYS B 1 25 ? -12.656 10.977 18.047 1 90.06 25 CYS B C 1
ATOM 1698 O O . CYS B 1 25 ? -13.859 10.727 18.156 1 90.06 25 CYS B O 1
ATOM 1700 N N . ASP B 1 26 ? -12.211 12.016 17.438 1 92.25 26 ASP B N 1
ATOM 1701 C CA . ASP B 1 26 ? -13.133 12.93 16.766 1 92.25 26 ASP B CA 1
ATOM 1702 C C . ASP B 1 26 ? -13.789 12.258 15.555 1 92.25 26 ASP B C 1
ATOM 1704 O O . ASP B 1 26 ? -13.102 11.859 14.609 1 92.25 26 ASP B O 1
ATOM 1708 N N . GLU B 1 27 ? -15.047 12.242 15.523 1 88.44 27 GLU B N 1
ATOM 1709 C CA . GLU B 1 27 ? -15.805 11.492 14.523 1 88.44 27 GLU B CA 1
ATOM 1710 C C . GLU B 1 27 ? -15.586 12.062 13.125 1 88.44 27 GLU B C 1
ATOM 1712 O O . GLU B 1 27 ? -15.492 11.32 12.148 1 88.44 27 GLU B O 1
ATOM 1717 N N . GLU B 1 28 ? -15.555 13.32 13.039 1 90.38 28 GLU B N 1
ATOM 1718 C CA . GLU B 1 28 ? -15.383 13.945 11.734 1 90.38 28 GLU B CA 1
ATOM 1719 C C . GLU B 1 28 ? -14 13.648 11.156 1 90.38 28 GLU B C 1
ATOM 1721 O O . GLU B 1 28 ? -13.859 13.414 9.953 1 90.38 28 GLU B O 1
ATOM 1726 N N . VAL B 1 29 ? -13.016 13.656 12.008 1 90.94 29 VAL B N 1
ATOM 1727 C CA . VAL B 1 29 ? -11.664 13.328 11.562 1 90.94 29 VAL B CA 1
ATOM 1728 C C . VAL B 1 29 ? -11.594 11.859 11.156 1 90.94 29 VAL B C 1
ATOM 1730 O O . VAL B 1 29 ? -11.055 11.523 10.094 1 90.94 29 VAL B O 1
ATOM 1733 N N . ARG B 1 30 ? -12.188 11.031 11.93 1 87.38 30 ARG B N 1
ATOM 1734 C CA . ARG B 1 30 ? -12.164 9.594 11.68 1 87.38 30 ARG B CA 1
ATOM 1735 C C . ARG B 1 30 ? -12.82 9.258 10.352 1 87.38 30 ARG B C 1
ATOM 1737 O O . ARG B 1 30 ? -12.352 8.375 9.625 1 87.38 30 ARG B O 1
ATOM 1744 N N . LYS B 1 31 ? -13.836 9.898 10.109 1 86.88 31 LYS B N 1
ATOM 1745 C CA . LYS B 1 31 ? -14.562 9.68 8.859 1 86.88 31 LYS B CA 1
ATOM 1746 C C . LYS B 1 31 ? -13.672 9.914 7.652 1 86.88 31 LYS B C 1
ATOM 1748 O O . LYS B 1 31 ? -13.797 9.227 6.637 1 86.88 31 LYS B O 1
ATOM 1753 N N . LEU B 1 32 ? -12.797 10.812 7.777 1 88.62 32 LEU B N 1
ATOM 1754 C CA . LEU B 1 32 ? -11.945 11.211 6.66 1 88.62 32 LEU B CA 1
ATOM 1755 C C . LEU B 1 32 ? -10.68 10.359 6.617 1 88.62 32 LEU B C 1
ATOM 1757 O O . LEU B 1 32 ? -10.008 10.289 5.582 1 88.62 32 LEU B O 1
ATOM 1761 N N . ASP B 1 33 ? -10.266 9.742 7.645 1 82.62 33 ASP B N 1
ATOM 1762 C CA . ASP B 1 33 ? -9.039 8.961 7.75 1 82.62 33 ASP B CA 1
ATOM 1763 C C . ASP B 1 33 ? -9.266 7.523 7.285 1 82.62 33 ASP B C 1
ATOM 1765 O O . ASP B 1 33 ? -8.305 6.781 7.059 1 82.62 33 ASP B O 1
ATOM 1769 N N . GLY B 1 34 ? -10.43 7.16 7.07 1 76.88 34 GLY B N 1
ATOM 1770 C CA . GLY B 1 34 ? -10.75 5.816 6.617 1 76.88 34 GLY B CA 1
ATOM 1771 C C . GLY B 1 34 ? -10.523 4.758 7.684 1 76.88 34 GLY B C 1
ATOM 1772 O O . GLY B 1 34 ? -10.516 3.562 7.383 1 76.88 34 GLY B O 1
ATOM 1773 N N . ASN B 1 35 ? -10.195 5.156 8.828 1 69.12 35 ASN B N 1
ATOM 1774 C CA . ASN B 1 35 ? -9.984 4.207 9.914 1 69.12 35 ASN B CA 1
ATOM 1775 C C . ASN B 1 35 ? -11.289 3.889 10.641 1 69.12 35 ASN B C 1
ATOM 1777 O O . ASN B 1 35 ? -11.961 4.789 11.156 1 69.12 35 ASN B O 1
ATOM 1781 N N . PHE B 1 36 ? -11.562 2.605 10.562 1 67.44 36 PHE B N 1
ATOM 1782 C CA . PHE B 1 36 ? -12.82 2.215 11.188 1 67.44 36 PHE B CA 1
ATOM 1783 C C . PHE B 1 36 ? -12.57 1.517 12.523 1 67.44 36 PHE B C 1
ATOM 1785 O O . PHE B 1 36 ? -13.508 1.23 13.266 1 67.44 36 PHE B O 1
ATOM 1792 N N . ILE B 1 37 ? -11.289 1.439 12.789 1 69.25 37 ILE B N 1
ATOM 1793 C CA . ILE B 1 37 ? -10.953 0.745 14.023 1 69.25 37 ILE B CA 1
ATOM 1794 C C . ILE B 1 37 ? -10.914 1.741 15.18 1 69.25 37 ILE B C 1
ATOM 1796 O O . ILE B 1 37 ? -10.336 2.824 15.055 1 69.25 37 ILE B O 1
ATOM 1800 N N . LEU B 1 38 ? -11.531 1.337 16.234 1 75.56 38 LEU B N 1
ATOM 1801 C CA . LEU B 1 38 ? -11.492 2.152 17.453 1 75.56 38 LEU B CA 1
ATOM 1802 C C . LEU B 1 38 ? -10.062 2.311 17.953 1 75.56 38 LEU B C 1
ATOM 1804 O O . LEU B 1 38 ? -9.289 1.346 17.969 1 75.56 38 LEU B O 1
ATOM 1808 N N . PRO B 1 39 ? -9.75 3.539 18.234 1 78.06 39 PRO B N 1
ATOM 1809 C CA . PRO B 1 39 ? -8.414 3.693 18.812 1 78.06 39 PRO B CA 1
ATOM 1810 C C . PRO B 1 39 ? -8.25 2.934 20.125 1 78.06 39 PRO B C 1
ATOM 1812 O O . PRO B 1 39 ? -9.227 2.713 20.844 1 78.06 39 PRO B O 1
ATOM 1815 N N . PRO B 1 40 ? -6.996 2.525 20.312 1 80.38 40 PRO B N 1
ATOM 1816 C CA . PRO B 1 40 ? -6.758 1.952 21.625 1 80.38 40 PRO B CA 1
ATOM 1817 C C . PRO B 1 40 ? -7.027 2.945 22.766 1 80.38 40 PRO B C 1
ATOM 1819 O O . PRO B 1 40 ? -7.207 4.141 22.5 1 80.38 40 PRO B O 1
ATOM 1822 N N . SER B 1 41 ? -7.047 2.373 23.984 1 86.56 41 SER B N 1
ATOM 1823 C CA . SER B 1 41 ? -7.258 3.258 25.141 1 86.56 41 SER B CA 1
ATOM 1824 C C . SER B 1 41 ? -6.098 4.234 25.297 1 86.56 41 SER B C 1
ATOM 1826 O O . SER B 1 41 ? -4.969 3.938 24.906 1 86.56 41 SER B O 1
ATOM 1828 N N . LYS B 1 42 ? -6.527 5.312 25.797 1 86.12 42 LYS B N 1
ATOM 1829 C CA . LYS B 1 42 ? -5.504 6.316 26.078 1 86.12 42 LYS B CA 1
ATOM 1830 C C . LYS B 1 42 ? -4.367 5.734 26.906 1 86.12 42 LYS B C 1
ATOM 1832 O O . LYS B 1 42 ? -3.195 6.02 26.656 1 86.12 42 LYS B O 1
ATOM 1837 N N . GLU B 1 43 ? -4.727 4.973 27.875 1 87.25 43 GLU B N 1
ATOM 1838 C CA . GLU B 1 43 ? -3.75 4.316 28.734 1 87.25 43 GLU B CA 1
ATOM 1839 C C . GLU B 1 43 ? -2.805 3.43 27.922 1 87.25 43 GLU B C 1
ATOM 1841 O O . GLU B 1 43 ? -1.591 3.447 28.141 1 87.25 43 GLU B O 1
ATOM 1846 N N . ASP B 1 44 ? -3.361 2.758 27.047 1 85.62 44 ASP B N 1
ATOM 1847 C CA . ASP B 1 44 ? -2.553 1.873 26.219 1 85.62 44 ASP B CA 1
ATOM 1848 C C . ASP B 1 44 ? -1.584 2.67 25.344 1 85.62 44 ASP B C 1
ATOM 1850 O O . ASP B 1 44 ? -0.426 2.281 25.188 1 85.62 44 ASP B O 1
ATOM 1854 N N . ILE B 1 45 ? -2.072 3.717 24.828 1 83.19 45 ILE B N 1
ATOM 1855 C CA . ILE B 1 45 ? -1.251 4.562 23.969 1 83.19 45 ILE B CA 1
ATOM 1856 C C . ILE B 1 45 ? -0.108 5.168 24.781 1 83.19 45 ILE B C 1
ATOM 1858 O O . ILE B 1 45 ? 1.043 5.168 24.344 1 83.19 45 ILE B O 1
ATOM 1862 N N . LEU B 1 46 ? -0.492 5.57 25.953 1 83.44 46 LEU B N 1
ATOM 1863 C CA . LEU B 1 46 ? 0.507 6.195 26.812 1 83.44 46 LEU B CA 1
ATOM 1864 C C . LEU B 1 46 ? 1.543 5.176 27.266 1 83.44 46 LEU B C 1
ATOM 1866 O O . LEU B 1 46 ? 2.742 5.465 27.281 1 83.44 46 LEU B O 1
ATOM 1870 N N . ASN B 1 47 ? 1.122 4.047 27.531 1 83.75 47 ASN B N 1
ATOM 1871 C CA . ASN B 1 47 ? 2 2.986 28.016 1 83.75 47 ASN B CA 1
ATOM 1872 C C . ASN B 1 47 ? 2.91 2.463 26.906 1 83.75 47 ASN B C 1
ATOM 1874 O O . ASN B 1 47 ? 3.982 1.92 27.188 1 83.75 47 ASN B O 1
ATOM 1878 N N . ASN B 1 48 ? 2.434 2.699 25.766 1 80 48 ASN B N 1
ATOM 1879 C CA . ASN B 1 48 ? 3.207 2.207 24.625 1 80 48 ASN B CA 1
ATOM 1880 C C . ASN B 1 48 ? 3.65 3.348 23.719 1 80 48 ASN B C 1
ATOM 1882 O O . ASN B 1 48 ? 3.66 3.201 22.5 1 80 48 ASN B O 1
ATOM 1886 N N . PHE B 1 49 ? 3.967 4.363 24.359 1 78.69 49 PHE B N 1
ATOM 1887 C CA . PHE B 1 49 ? 4.297 5.617 23.688 1 78.69 49 PHE B CA 1
ATOM 1888 C C . PHE B 1 49 ? 5.301 5.391 22.562 1 78.69 49 PHE B C 1
ATOM 1890 O O . PHE B 1 49 ? 5.059 5.785 21.422 1 78.69 49 PHE B O 1
ATOM 1897 N N . ASN B 1 50 ? 6.395 4.715 22.859 1 76.62 50 ASN B N 1
ATOM 1898 C CA . ASN B 1 50 ? 7.457 4.523 21.875 1 76.62 50 ASN B CA 1
ATOM 1899 C C . ASN B 1 50 ? 6.988 3.682 20.703 1 76.62 50 ASN B C 1
ATOM 1901 O O . ASN B 1 50 ? 7.398 3.914 19.562 1 76.62 50 ASN B O 1
ATOM 1905 N N . LYS B 1 51 ? 6.188 2.809 21 1 74.69 51 LYS B N 1
ATOM 1906 C CA . LYS B 1 51 ? 5.66 1.946 19.938 1 74.69 51 LYS B CA 1
ATOM 1907 C C . LYS B 1 51 ? 4.746 2.725 19 1 74.69 51 LYS B C 1
ATOM 1909 O O . LYS B 1 51 ? 4.711 2.457 17.797 1 74.69 51 LYS B O 1
ATOM 1914 N N . PHE B 1 52 ? 4.219 3.682 19.578 1 73 52 PHE B N 1
ATOM 1915 C CA . PHE B 1 52 ? 3.221 4.434 18.828 1 73 52 PHE B CA 1
ATOM 1916 C C . PHE B 1 52 ? 3.881 5.496 17.969 1 73 52 PHE B C 1
ATOM 1918 O O . PHE B 1 52 ? 3.439 5.754 16.844 1 73 52 PHE B O 1
ATOM 1925 N N . VAL B 1 53 ? 4.969 6.023 18.5 1 71.94 53 VAL B N 1
ATOM 1926 C CA . VAL B 1 53 ? 5.445 7.227 17.828 1 71.94 53 VAL B CA 1
ATOM 1927 C C . VAL B 1 53 ? 6.723 6.914 17.047 1 71.94 53 VAL B C 1
ATOM 1929 O O . VAL B 1 53 ? 7.152 7.703 16.203 1 71.94 53 VAL B O 1
ATOM 1932 N N . ASN B 1 54 ? 7.418 5.719 17.141 1 67.75 54 ASN B N 1
ATOM 1933 C CA . ASN B 1 54 ? 8.758 5.684 16.578 1 67.75 54 ASN B CA 1
ATOM 1934 C C . ASN B 1 54 ? 9.055 4.344 15.906 1 67.75 54 ASN B C 1
ATOM 1936 O O . ASN B 1 54 ? 10.094 4.176 15.273 1 67.75 54 ASN B O 1
ATOM 1940 N N . ILE B 1 55 ? 8.297 3.504 15.945 1 67.25 55 ILE B N 1
ATOM 1941 C CA . ILE B 1 55 ? 8.797 2.211 15.492 1 67.25 55 ILE B CA 1
ATOM 1942 C C . ILE B 1 55 ? 8.508 2.037 14 1 67.25 55 ILE B C 1
ATOM 1944 O O . ILE B 1 55 ? 9.43 1.879 13.195 1 67.25 55 ILE B O 1
ATOM 1948 N N . ASP B 1 56 ? 7.41 2.002 13.523 1 69.75 56 ASP B N 1
ATOM 1949 C CA . ASP B 1 56 ? 7.117 1.718 12.125 1 69.75 56 ASP B CA 1
ATOM 1950 C C . ASP B 1 56 ? 6.828 3.004 11.352 1 69.75 56 ASP B C 1
ATOM 1952 O O . ASP B 1 56 ? 7.344 3.201 10.25 1 69.75 56 ASP B O 1
ATOM 1956 N N . LYS B 1 57 ? 6.289 3.904 11.945 1 85.12 57 LYS B N 1
ATOM 1957 C CA . LYS B 1 57 ? 5.82 5.184 11.422 1 85.12 57 LYS B CA 1
ATOM 1958 C C . LYS B 1 57 ? 6.223 6.336 12.344 1 85.12 57 LYS B C 1
ATOM 1960 O O . LYS B 1 57 ? 6.008 6.27 13.555 1 85.12 57 LYS B O 1
ATOM 1965 N N . LYS B 1 58 ? 6.961 7.281 11.766 1 92.25 58 LYS B N 1
ATOM 1966 C CA . LYS B 1 58 ? 7.375 8.43 12.562 1 92.25 58 LYS B CA 1
ATOM 1967 C C . LYS B 1 58 ? 6.246 9.453 12.688 1 92.25 58 LYS B C 1
ATOM 1969 O O . LYS B 1 58 ? 5.645 9.844 11.688 1 92.25 58 LYS B O 1
ATOM 1974 N N . TYR B 1 59 ? 6.008 9.797 13.914 1 94.94 59 TYR B N 1
ATOM 1975 C CA . TYR B 1 59 ? 5.062 10.867 14.195 1 94.94 59 TYR B CA 1
ATOM 1976 C C . TYR B 1 59 ? 5.789 12.172 14.5 1 94.94 59 TYR B C 1
ATOM 1978 O O . TYR B 1 59 ? 6.812 12.172 15.188 1 94.94 59 TYR B O 1
ATOM 1986 N N . VAL B 1 60 ? 5.258 13.242 14.008 1 96.5 60 VAL B N 1
ATOM 1987 C CA . VAL B 1 60 ? 5.785 14.586 14.242 1 96.5 60 VAL B CA 1
ATOM 1988 C C . VAL B 1 60 ? 4.652 15.516 14.664 1 96.5 60 VAL B C 1
ATOM 1990 O O . VAL B 1 60 ? 3.6 15.555 14.023 1 96.5 60 VAL B O 1
ATOM 1993 N N . SER B 1 61 ? 4.871 16.234 15.742 1 97.81 61 SER B N 1
ATOM 1994 C CA . SER B 1 61 ? 3.863 17.172 16.219 1 97.81 61 SER B CA 1
ATOM 1995 C C . SER B 1 61 ? 3.861 18.453 15.383 1 97.81 61 SER B C 1
ATOM 1997 O O . SER B 1 61 ? 4.922 18.969 15.039 1 97.81 61 SER B O 1
ATOM 1999 N N . ILE B 1 62 ? 2.662 18.891 15.086 1 98.69 62 ILE B N 1
ATOM 2000 C CA . ILE B 1 62 ? 2.471 20.156 14.391 1 98.69 62 ILE B CA 1
ATOM 2001 C C . ILE B 1 62 ? 2.104 21.25 15.398 1 98.69 62 ILE B C 1
ATOM 2003 O O . ILE B 1 62 ? 1.025 21.203 16 1 98.69 62 ILE B O 1
ATOM 2007 N N . VAL B 1 63 ? 2.988 22.25 15.516 1 98.69 63 VAL B N 1
ATOM 2008 C CA . VAL B 1 63 ? 2.777 23.344 16.469 1 98.69 63 VAL B CA 1
ATOM 2009 C C . VAL B 1 63 ? 2.547 24.656 15.727 1 98.69 63 VAL B C 1
ATOM 2011 O O . VAL B 1 63 ? 3.338 25.031 14.859 1 98.69 63 VAL B O 1
ATOM 2014 N N . ASN B 1 64 ? 1.442 25.297 16.078 1 98.12 64 ASN B N 1
ATOM 2015 C CA . ASN B 1 64 ? 1.169 26.547 15.383 1 98.12 64 ASN B CA 1
ATOM 2016 C C . ASN B 1 64 ? 1.943 27.703 15.992 1 98.12 64 ASN B C 1
ATOM 2018 O O . ASN B 1 64 ? 2.777 27.516 16.875 1 98.12 64 ASN B O 1
ATOM 2022 N N . GLU B 1 65 ? 1.722 28.891 15.492 1 96.25 65 GLU B N 1
ATOM 2023 C CA . GLU B 1 65 ? 2.455 30.094 15.875 1 96.25 65 GLU B CA 1
ATOM 2024 C C . GLU B 1 65 ? 2.223 30.453 17.344 1 96.25 65 GLU B C 1
ATOM 2026 O O . GLU B 1 65 ? 3.033 31.141 17.953 1 96.25 65 GLU B O 1
ATOM 2031 N N . LYS B 1 66 ? 1.182 30.016 17.969 1 97.38 66 LYS B N 1
ATOM 2032 C CA . LYS B 1 66 ? 0.845 30.297 19.359 1 97.38 66 LYS B CA 1
ATOM 2033 C C . LYS B 1 66 ? 1.391 29.219 20.297 1 97.38 66 LYS B C 1
ATOM 2035 O O . LYS B 1 66 ? 1.08 29.219 21.484 1 97.38 66 LYS B O 1
ATOM 2040 N N . GLY B 1 67 ? 2.047 28.281 19.734 1 96.94 67 GLY B N 1
ATOM 2041 C CA . GLY B 1 67 ? 2.645 27.234 20.547 1 96.94 67 GLY B CA 1
ATOM 2042 C C . GLY B 1 67 ? 1.686 26.094 20.859 1 96.94 67 GLY B C 1
ATOM 2043 O O . GLY B 1 67 ? 1.944 25.281 21.734 1 96.94 67 GLY B O 1
ATOM 2044 N N . VAL B 1 68 ? 0.614 26.062 20.141 1 97.69 68 VAL B N 1
ATOM 2045 C CA . VAL B 1 68 ? -0.414 25.062 20.359 1 97.69 68 VAL B CA 1
ATOM 2046 C C . VAL B 1 68 ? -0.214 23.891 19.391 1 97.69 68 VAL B C 1
ATOM 2048 O O . VAL B 1 68 ? -0.001 24.109 18.203 1 97.69 68 VAL B O 1
ATOM 2051 N N . VAL B 1 69 ? -0.237 22.641 19.938 1 98.5 69 VAL B N 1
ATOM 2052 C CA . VAL B 1 69 ? -0.235 21.469 19.062 1 98.5 69 VAL B CA 1
ATOM 2053 C C . VAL B 1 69 ? -1.594 21.344 18.391 1 98.5 69 VAL B C 1
ATOM 2055 O O . VAL B 1 69 ? -2.615 21.156 19.047 1 98.5 69 VAL B O 1
ATOM 2058 N N . VAL B 1 70 ? -1.596 21.375 17.062 1 98.44 70 VAL B N 1
ATOM 2059 C CA . VAL B 1 70 ? -2.869 21.438 16.359 1 98.44 70 VAL B CA 1
ATOM 2060 C C . VAL B 1 70 ? -3.105 20.125 15.617 1 98.44 70 VAL B C 1
ATOM 2062 O O . VAL B 1 70 ? -4.176 19.906 15.039 1 98.44 70 VAL B O 1
ATOM 2065 N N . GLY B 1 71 ? -2.139 19.219 15.594 1 97.88 71 GLY B N 1
ATOM 2066 C CA . GLY B 1 71 ? -2.215 17.938 14.898 1 97.88 71 GLY B CA 1
ATOM 2067 C C . GLY B 1 71 ? -0.881 17.219 14.82 1 97.88 71 GLY B C 1
ATOM 2068 O O . GLY B 1 71 ? 0.015 17.484 15.625 1 97.88 71 GLY B O 1
ATOM 2069 N N . TYR B 1 72 ? -0.809 16.25 13.914 1 96.94 72 TYR B N 1
ATOM 2070 C CA . TYR B 1 72 ? 0.427 15.516 13.688 1 96.94 72 TYR B CA 1
ATOM 2071 C C . TYR B 1 72 ? 0.572 15.133 12.219 1 96.94 72 TYR B C 1
ATOM 2073 O O . TYR B 1 72 ? -0.412 15.117 11.477 1 96.94 72 TYR B O 1
ATOM 2081 N N . ILE B 1 73 ? 1.716 14.938 11.844 1 97.38 73 ILE B N 1
ATOM 2082 C CA . ILE B 1 73 ? 2.07 14.43 10.523 1 97.38 7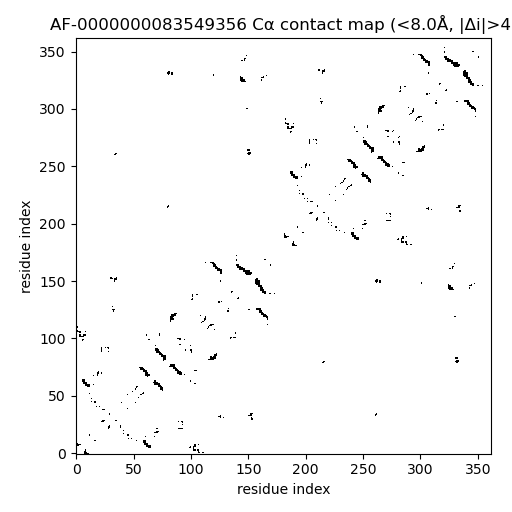3 ILE B CA 1
ATOM 2083 C C . ILE B 1 73 ? 2.986 13.211 10.672 1 97.38 73 ILE B C 1
ATOM 2085 O O . ILE B 1 73 ? 3.77 13.133 11.625 1 97.38 73 ILE B O 1
ATOM 2089 N N . THR B 1 74 ? 2.783 12.266 9.805 1 96.06 74 THR B N 1
ATOM 2090 C CA . THR B 1 74 ? 3.557 11.031 9.891 1 96.06 74 THR B CA 1
ATOM 2091 C C . THR B 1 74 ? 4.266 10.75 8.57 1 96.06 74 THR B C 1
ATOM 2093 O O . THR B 1 74 ? 3.83 11.211 7.512 1 96.06 74 THR B O 1
ATOM 2096 N N . TYR B 1 75 ? 5.375 10.07 8.648 1 95.88 75 TYR B N 1
ATOM 2097 C CA . TYR B 1 75 ? 6.031 9.539 7.457 1 95.88 75 TYR B CA 1
ATOM 2098 C C . TYR B 1 75 ? 6.734 8.219 7.766 1 95.88 75 TYR B C 1
ATOM 2100 O O . TYR B 1 75 ? 7.152 7.984 8.906 1 95.88 75 TYR B O 1
ATOM 2108 N N . LYS B 1 76 ? 6.711 7.402 6.832 1 95.06 76 LYS B N 1
ATOM 2109 C CA . LYS B 1 76 ? 7.363 6.098 6.91 1 95.06 76 LYS B CA 1
ATOM 2110 C C . LYS B 1 76 ? 7.992 5.719 5.57 1 95.06 76 LYS B C 1
ATOM 2112 O O . LYS B 1 76 ? 7.398 5.945 4.516 1 95.06 76 LYS B O 1
ATOM 2117 N N . GLU B 1 77 ? 9.219 5.234 5.703 1 93.19 77 GLU B N 1
ATOM 2118 C CA . GLU B 1 77 ? 9.82 4.715 4.477 1 93.19 77 GLU B CA 1
ATOM 2119 C C . GLU B 1 77 ? 9.156 3.408 4.047 1 93.19 77 GLU B C 1
ATOM 2121 O O . GLU B 1 77 ? 8.867 2.551 4.887 1 93.19 77 GLU B O 1
ATOM 2126 N N . SER B 1 78 ? 8.938 3.309 2.783 1 89.5 78 SER B N 1
ATOM 2127 C CA . SER B 1 78 ? 8.375 2.074 2.24 1 89.5 78 SER B CA 1
ATOM 2128 C C . SER B 1 78 ? 9.234 0.87 2.613 1 89.5 78 SER B C 1
ATOM 2130 O O . SER B 1 78 ? 10.469 0.951 2.604 1 89.5 78 SER B O 1
ATOM 2132 N N . SER B 1 79 ? 8.508 -0.209 2.895 1 78.81 79 SER B N 1
ATOM 2133 C CA . SER B 1 79 ? 9.234 -1.432 3.236 1 78.81 79 SER B CA 1
ATOM 2134 C C . SER B 1 79 ? 9.766 -2.127 1.988 1 78.81 79 SER B C 1
ATOM 2136 O O . SER B 1 79 ? 10.633 -2.996 2.08 1 78.81 79 SER B O 1
ATOM 2138 N N . VAL B 1 80 ? 9.312 -1.722 0.854 1 76.44 80 VAL B N 1
ATOM 2139 C CA . VAL B 1 80 ? 9.625 -2.496 -0.341 1 76.44 80 VAL B CA 1
ATOM 2140 C C . VAL B 1 80 ? 10.523 -1.677 -1.267 1 76.44 80 VAL B C 1
ATOM 2142 O O . VAL B 1 80 ? 11.047 -2.197 -2.252 1 76.44 80 VAL B O 1
ATOM 2145 N N . CYS B 1 81 ? 10.664 -0.436 -0.962 1 85.62 81 CYS B N 1
ATOM 2146 C CA . CYS B 1 81 ? 11.492 0.405 -1.823 1 85.62 81 CYS B CA 1
ATOM 2147 C C . CYS B 1 81 ? 12.188 1.491 -1.017 1 85.62 81 CYS B C 1
ATOM 2149 O O . CYS B 1 81 ? 11.539 2.336 -0.405 1 85.62 81 CYS B O 1
ATOM 2151 N N . LYS B 1 82 ? 13.469 1.527 -1.161 1 88 82 LYS B N 1
ATOM 2152 C CA . LYS B 1 82 ? 14.258 2.539 -0.468 1 88 82 LYS B CA 1
ATOM 2153 C C . LYS B 1 82 ? 13.969 3.934 -1.015 1 88 82 LYS B C 1
ATOM 2155 O O . LYS B 1 82 ? 13.742 4.102 -2.215 1 88 82 LYS B O 1
ATOM 2160 N N . ASN B 1 83 ? 13.945 4.938 -0.159 1 93.69 83 ASN B N 1
ATOM 2161 C CA . ASN B 1 83 ? 13.844 6.359 -0.468 1 93.69 83 ASN B CA 1
ATOM 2162 C C . ASN B 1 83 ? 12.445 6.723 -0.975 1 93.69 83 ASN B C 1
ATOM 2164 O O . ASN B 1 83 ? 12.266 7.742 -1.638 1 93.69 83 ASN B O 1
ATOM 2168 N N . VAL B 1 84 ? 11.555 5.809 -0.819 1 95.69 84 VAL B N 1
ATOM 2169 C CA . VAL B 1 84 ? 10.141 6.102 -1.029 1 95.69 84 VAL B CA 1
ATOM 2170 C C . VAL B 1 84 ? 9.43 6.207 0.317 1 95.69 84 VAL B C 1
ATOM 2172 O O . VAL B 1 84 ? 9.539 5.312 1.157 1 95.69 84 VAL B O 1
ATOM 2175 N N . TYR B 1 85 ? 8.703 7.258 0.493 1 97.06 85 TYR B N 1
ATOM 2176 C CA . TYR B 1 85 ? 8.078 7.492 1.79 1 97.06 85 TYR B CA 1
ATOM 2177 C C . TYR B 1 85 ? 6.57 7.648 1.647 1 97.06 85 TYR B C 1
ATOM 2179 O O . TYR B 1 85 ? 6.086 8.203 0.66 1 97.06 85 TYR B O 1
ATOM 2187 N N . VAL B 1 86 ? 5.844 7.18 2.629 1 96.88 86 VAL B N 1
ATOM 2188 C CA . VAL B 1 86 ? 4.402 7.371 2.754 1 96.88 86 VAL B CA 1
ATOM 2189 C C . VAL B 1 86 ? 4.113 8.43 3.812 1 96.88 86 VAL B C 1
ATOM 2191 O O . VAL B 1 86 ? 4.68 8.398 4.906 1 96.88 86 VAL B O 1
ATOM 2194 N N . LEU B 1 87 ? 3.268 9.312 3.451 1 97.31 87 LEU B N 1
ATOM 2195 C CA . LEU B 1 87 ? 2.941 10.438 4.32 1 97.31 87 LEU B CA 1
ATOM 2196 C C . LEU B 1 87 ? 1.493 10.359 4.789 1 97.31 87 LEU B C 1
ATOM 2198 O O . LEU B 1 87 ? 0.61 9.961 4.027 1 97.31 87 LEU B O 1
ATOM 2202 N N . GLY B 1 88 ? 1.24 10.742 6.016 1 96.31 88 GLY B N 1
ATOM 2203 C CA . GLY B 1 88 ? -0.078 10.984 6.582 1 96.31 88 GLY B CA 1
ATOM 2204 C C . GLY B 1 88 ? -0.145 12.25 7.422 1 96.31 88 GLY B C 1
ATOM 2205 O O . GLY B 1 88 ? 0.884 12.75 7.883 1 96.31 88 GLY B O 1
ATOM 2206 N N . ILE B 1 89 ? -1.36 12.719 7.609 1 97.44 89 ILE B N 1
ATOM 2207 C CA . ILE B 1 89 ? -1.501 13.93 8.414 1 97.44 89 ILE B CA 1
ATOM 2208 C C . ILE B 1 89 ? -2.914 14.008 8.984 1 97.44 89 ILE B C 1
ATOM 2210 O O . ILE B 1 89 ? -3.879 13.602 8.336 1 97.44 89 ILE B O 1
ATOM 2214 N N . ALA B 1 90 ? -2.975 14.484 10.164 1 96.38 90 ALA B N 1
ATOM 2215 C CA . ALA B 1 90 ? -4.25 14.781 10.82 1 96.38 90 ALA B CA 1
ATOM 2216 C C . ALA B 1 90 ? -4.188 16.109 11.57 1 96.38 90 ALA B C 1
ATOM 2218 O O . ALA B 1 90 ? -3.27 16.344 12.359 1 96.38 90 ALA B O 1
ATOM 2219 N N . ILE B 1 91 ? -5.0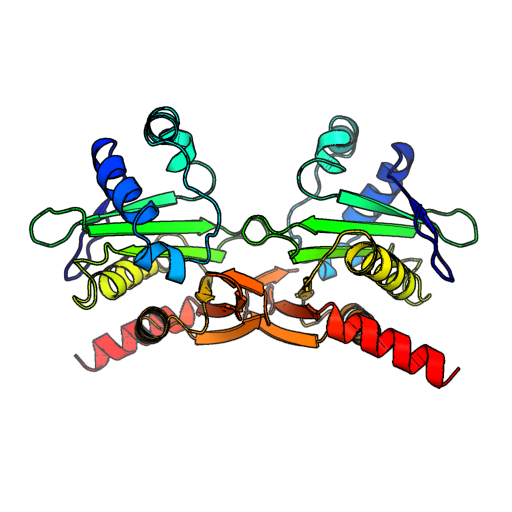55 16.969 11.258 1 97.25 91 ILE B N 1
ATOM 2220 C CA . ILE B 1 91 ? -5.23 18.25 11.945 1 97.25 91 ILE B CA 1
ATOM 2221 C C . ILE B 1 91 ? -6.547 18.25 12.719 1 97.25 91 ILE B C 1
ATOM 2223 O O . ILE B 1 91 ? -7.574 17.781 12.211 1 97.25 91 ILE B O 1
ATOM 2227 N N . GLY B 1 92 ? -6.484 18.719 13.938 1 97 92 GLY B N 1
ATOM 2228 C CA . GLY B 1 92 ? -7.73 18.859 14.68 1 97 92 GLY B CA 1
ATOM 2229 C C . GLY B 1 92 ? -8.773 19.672 13.938 1 97 92 GLY B C 1
ATOM 2230 O O . GLY B 1 92 ? -8.453 20.656 13.289 1 97 92 GLY B O 1
ATOM 2231 N N . GLN B 1 93 ? -9.984 19.25 14.109 1 95.5 93 GLN B N 1
ATOM 2232 C CA . GLN B 1 93 ? -11.094 19.844 13.359 1 95.5 93 GLN B CA 1
ATOM 2233 C C . GLN B 1 93 ? -11.164 21.359 13.586 1 95.5 93 GLN B C 1
ATOM 2235 O O . GLN B 1 93 ? -11.383 22.125 12.648 1 95.5 93 GLN B O 1
ATOM 2240 N N . ASN B 1 94 ? -10.898 21.812 14.75 1 95.62 94 ASN B N 1
ATOM 2241 C CA . ASN B 1 94 ? -10.984 23.219 15.117 1 95.62 94 ASN B CA 1
ATOM 2242 C C . ASN B 1 94 ? -9.922 24.062 14.414 1 95.62 94 ASN B C 1
ATOM 2244 O O . ASN B 1 94 ? -9.984 25.281 14.414 1 95.62 94 ASN B O 1
ATOM 2248 N N . PHE B 1 95 ? -9.039 23.438 13.766 1 97.06 95 PHE B N 1
ATOM 2249 C CA . PHE B 1 95 ? -7.91 24.141 13.172 1 97.06 95 PHE B CA 1
ATOM 2250 C C . PHE B 1 95 ? -7.895 23.969 11.664 1 97.06 95 PHE B C 1
ATOM 2252 O O . PHE B 1 95 ? -6.906 24.297 11 1 97.06 95 PHE B O 1
ATOM 2259 N N . TRP B 1 96 ? -8.938 23.422 11.109 1 95.44 96 TRP B N 1
ATOM 2260 C CA . TRP B 1 96 ? -9.016 23.203 9.672 1 95.44 96 TRP B CA 1
ATOM 2261 C C . TRP B 1 96 ? -9.102 24.531 8.93 1 95.44 96 TRP B C 1
ATOM 2263 O O . TRP B 1 96 ? -9.539 25.531 9.492 1 95.44 96 TRP B O 1
ATOM 2273 N N . ASN B 1 97 ? -8.609 24.531 7.727 1 94.81 97 ASN B N 1
ATOM 2274 C CA . ASN B 1 97 ? -8.727 25.625 6.781 1 94.81 97 ASN B CA 1
ATOM 2275 C C . ASN B 1 97 ? -7.926 26.844 7.238 1 94.81 97 ASN B C 1
ATOM 2277 O O . ASN B 1 97 ? -8.367 27.984 7.074 1 94.81 97 ASN B O 1
ATOM 2281 N N . ARG B 1 98 ? -6.867 26.609 7.906 1 96.12 98 ARG B N 1
ATOM 2282 C CA . ARG B 1 98 ? -6.008 27.688 8.375 1 96.12 98 ARG B CA 1
ATOM 2283 C C . ARG B 1 98 ? -4.625 27.609 7.742 1 96.12 98 ARG B C 1
ATOM 2285 O O . ARG B 1 98 ? -3.719 28.359 8.117 1 96.12 98 ARG B O 1
ATOM 2292 N N . GLY B 1 99 ? -4.465 26.641 6.859 1 97.31 99 GLY B N 1
ATOM 2293 C CA . GLY B 1 99 ? -3.213 26.516 6.133 1 97.31 99 GLY B CA 1
ATOM 2294 C C . GLY B 1 99 ? -2.174 25.688 6.875 1 97.31 99 GLY B C 1
ATOM 2295 O O . GLY B 1 99 ? -1.055 25.516 6.387 1 97.31 99 GLY B O 1
ATOM 2296 N N . TYR B 1 100 ? -2.498 25.156 8.047 1 98.25 100 TYR B N 1
ATOM 2297 C CA . TYR B 1 100 ? -1.547 24.391 8.852 1 98.25 100 TYR B CA 1
ATOM 2298 C C . TYR B 1 100 ? -1.146 23.094 8.156 1 98.25 100 TYR B C 1
ATOM 2300 O O . TYR B 1 100 ? 0.02 22.703 8.188 1 98.25 100 TYR B O 1
ATOM 2308 N N . GLY B 1 101 ? -2.113 22.453 7.523 1 98 101 GLY B N 1
ATOM 2309 C CA . GLY B 1 101 ? -1.816 21.219 6.809 1 98 101 GLY B CA 1
ATOM 2310 C C . GLY B 1 101 ? -0.844 21.422 5.66 1 98 101 GLY B C 1
ATOM 2311 O O . GLY B 1 101 ? 0.189 20.75 5.59 1 98 101 GLY B O 1
ATOM 2312 N N . GLN B 1 102 ? -1.169 22.359 4.848 1 98.12 102 GLN B N 1
ATOM 2313 C CA . GLN B 1 102 ? -0.333 22.641 3.688 1 98.12 102 GLN B CA 1
ATOM 2314 C C . GLN B 1 102 ? 1.085 23.016 4.109 1 98.12 102 GLN B C 1
ATOM 2316 O O . GLN B 1 102 ? 2.059 22.5 3.555 1 98.12 102 GLN B O 1
ATOM 2321 N N . ASP B 1 103 ? 1.135 23.891 5.062 1 98.5 103 ASP B N 1
ATOM 2322 C CA . ASP B 1 103 ? 2.434 24.344 5.547 1 98.5 103 ASP B CA 1
ATOM 2323 C C . ASP B 1 103 ? 3.234 23.203 6.148 1 98.5 103 ASP B C 1
ATOM 2325 O O . ASP B 1 103 ? 4.445 23.094 5.938 1 98.5 103 ASP B O 1
ATOM 2329 N N . SER B 1 104 ? 2.617 22.312 6.891 1 98.62 104 SER B N 1
ATOM 2330 C CA . SER B 1 104 ? 3.262 21.156 7.5 1 98.62 104 SER B CA 1
ATOM 2331 C C . SER B 1 104 ? 3.805 20.203 6.441 1 98.62 104 SER B C 1
ATOM 2333 O O . SER B 1 104 ? 4.941 19.734 6.539 1 98.62 104 SER B O 1
ATOM 2335 N N . ILE B 1 105 ? 2.996 19.922 5.445 1 98.69 105 ILE B N 1
ATOM 2336 C CA . ILE B 1 105 ? 3.381 19 4.391 1 98.69 105 ILE B CA 1
ATOM 2337 C C . ILE B 1 105 ? 4.578 19.562 3.625 1 98.69 105 ILE B C 1
ATOM 2339 O O . ILE B 1 105 ? 5.559 18.844 3.387 1 98.69 105 ILE B O 1
ATOM 2343 N N . LYS B 1 106 ? 4.523 20.797 3.277 1 98.19 106 LYS B N 1
ATOM 2344 C CA . LYS B 1 106 ? 5.621 21.406 2.539 1 98.19 106 LYS B CA 1
ATOM 2345 C C . LYS B 1 106 ? 6.918 21.359 3.342 1 98.19 106 LYS B C 1
ATOM 2347 O O . LYS B 1 106 ? 7.984 21.078 2.793 1 98.19 106 LYS B O 1
ATOM 2352 N N . ALA B 1 107 ? 6.828 21.672 4.613 1 98.12 107 ALA B N 1
ATOM 2353 C CA . ALA B 1 107 ? 8.008 21.609 5.477 1 98.12 107 ALA B CA 1
ATOM 2354 C C . ALA B 1 107 ? 8.578 20.188 5.531 1 98.12 107 ALA B C 1
ATOM 2356 O O . ALA B 1 107 ? 9.789 20 5.449 1 98.12 107 ALA B O 1
ATOM 2357 N N . LEU B 1 108 ? 7.734 19.203 5.676 1 98.44 108 LEU B N 1
ATOM 2358 C CA . LEU B 1 108 ? 8.195 17.828 5.746 1 98.44 108 LEU B CA 1
ATOM 2359 C C . LEU B 1 108 ? 8.773 17.375 4.406 1 98.44 108 LEU B C 1
ATOM 2361 O O . LEU B 1 108 ? 9.797 16.688 4.367 1 98.44 108 LEU B O 1
ATOM 2365 N N . LEU B 1 109 ? 8.078 17.766 3.332 1 98.38 109 LEU B N 1
ATOM 2366 C CA . LEU B 1 109 ? 8.578 17.406 2.006 1 98.38 109 LEU B CA 1
ATOM 2367 C C . LEU B 1 109 ? 9.984 17.969 1.787 1 98.38 109 LEU B C 1
ATOM 2369 O O . LEU B 1 109 ? 10.852 17.281 1.236 1 98.38 109 LEU B O 1
ATOM 2373 N N . LYS B 1 110 ? 10.195 19.203 2.178 1 97.75 110 LYS B N 1
ATOM 2374 C CA . LYS B 1 110 ? 11.523 19.797 2.07 1 97.75 110 LYS B CA 1
ATOM 2375 C C . LYS B 1 110 ? 12.562 18.969 2.807 1 97.75 110 LYS B C 1
ATOM 2377 O O . LYS B 1 110 ? 13.633 18.672 2.264 1 97.75 110 LYS B O 1
ATOM 2382 N N . TYR B 1 111 ? 12.258 18.578 3.961 1 98 111 TYR B N 1
ATOM 2383 C CA . TYR B 1 111 ? 13.156 17.766 4.77 1 98 111 TYR B CA 1
ATOM 2384 C C . TYR B 1 111 ? 13.414 16.406 4.109 1 98 111 TYR B C 1
ATOM 2386 O O . TYR B 1 111 ? 14.57 15.984 3.975 1 98 111 TYR B O 1
ATOM 2394 N N . LEU B 1 112 ? 12.375 15.719 3.65 1 98.06 112 LEU B N 1
ATOM 2395 C CA . LEU B 1 112 ? 12.5 14.383 3.07 1 98.06 112 LEU B CA 1
ATOM 2396 C C . LEU B 1 112 ? 13.305 14.43 1.776 1 98.06 112 LEU B C 1
ATOM 2398 O O . LEU B 1 112 ? 14.188 13.602 1.564 1 98.06 112 LEU B O 1
ATOM 2402 N N . PHE B 1 113 ? 13.047 15.383 0.94 1 97.81 113 PHE B N 1
ATOM 2403 C CA . PHE B 1 113 ? 13.68 15.43 -0.373 1 97.81 113 PHE B CA 1
ATOM 2404 C C . PHE B 1 113 ? 15.078 16.031 -0.279 1 97.81 113 PHE B C 1
ATOM 2406 O O . PHE B 1 113 ? 15.992 15.586 -0.982 1 97.81 113 PHE B O 1
ATOM 2413 N N . MET B 1 114 ? 15.242 17 0.54 1 95.88 114 MET B N 1
ATOM 2414 C CA . MET B 1 114 ? 16.5 17.734 0.535 1 95.88 114 MET B CA 1
ATOM 2415 C C . MET B 1 114 ? 17.484 17.156 1.55 1 95.88 114 MET B C 1
ATOM 2417 O O . MET B 1 114 ? 18.703 17.203 1.354 1 95.88 114 MET B O 1
ATOM 2421 N N . ASP B 1 115 ? 17.031 16.594 2.611 1 95.69 115 ASP B N 1
ATOM 2422 C CA . ASP B 1 115 ? 17.922 16.172 3.688 1 95.69 115 ASP B CA 1
ATOM 2423 C C . ASP B 1 115 ? 17.969 14.641 3.771 1 95.69 115 ASP B C 1
ATOM 2425 O O . ASP B 1 115 ? 18.984 14.078 4.18 1 95.69 115 ASP B O 1
ATOM 2429 N N . MET B 1 116 ? 16.906 13.875 3.406 1 94.88 116 MET B N 1
ATOM 2430 C CA . MET B 1 116 ? 16.844 12.43 3.617 1 94.88 116 MET B CA 1
ATOM 2431 C C . MET B 1 116 ? 16.953 11.688 2.295 1 94.88 116 MET B C 1
ATOM 2433 O O . MET B 1 116 ? 16.703 10.484 2.232 1 94.88 116 MET B O 1
ATOM 2437 N N . ALA B 1 117 ? 17.25 12.266 1.239 1 92.62 117 ALA B N 1
ATOM 2438 C CA . ALA B 1 117 ? 17.5 11.68 -0.074 1 92.62 117 ALA B CA 1
ATOM 2439 C C . ALA B 1 117 ? 16.25 10.969 -0.599 1 92.62 117 ALA B C 1
ATOM 2441 O O . ALA B 1 117 ? 16.359 9.953 -1.295 1 92.62 117 ALA B O 1
ATOM 2442 N N . ALA B 1 118 ? 15.086 11.32 -0.163 1 96.62 118 ALA B N 1
ATOM 2443 C CA . ALA B 1 118 ? 13.852 10.766 -0.723 1 96.62 118 ALA B CA 1
ATOM 2444 C C . ALA B 1 118 ? 13.797 10.984 -2.232 1 96.62 118 ALA B C 1
ATOM 2446 O O . ALA B 1 118 ? 14.195 12.031 -2.732 1 96.62 118 ALA B O 1
ATOM 2447 N N . HIS B 1 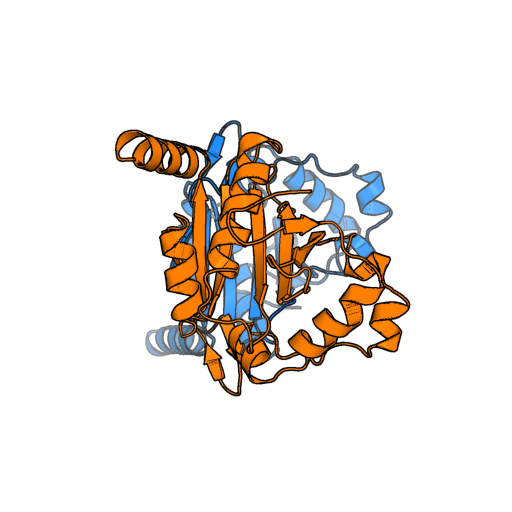119 ? 13.297 10.016 -2.93 1 96.5 119 HIS B N 1
ATOM 2448 C CA . HIS B 1 119 ? 13.086 10.172 -4.363 1 96.5 119 HIS B CA 1
ATOM 2449 C C . HIS B 1 119 ? 11.602 10.352 -4.684 1 96.5 119 HIS B C 1
ATOM 2451 O O . HIS B 1 119 ? 11.25 10.977 -5.68 1 96.5 119 HIS B O 1
ATOM 2457 N N . ARG B 1 120 ? 10.82 9.766 -3.828 1 98.12 120 ARG B N 1
ATOM 2458 C CA . ARG B 1 120 ? 9.367 9.789 -3.998 1 98.12 120 ARG B CA 1
ATOM 2459 C C . ARG B 1 120 ? 8.664 9.836 -2.648 1 98.12 120 ARG B C 1
ATOM 2461 O O . ARG B 1 120 ? 9.07 9.164 -1.701 1 98.12 120 ARG B O 1
ATOM 2468 N N . VAL B 1 121 ? 7.617 10.633 -2.564 1 98.62 121 VAL B N 1
ATOM 2469 C CA . VAL B 1 121 ? 6.688 10.609 -1.441 1 98.62 121 VAL B CA 1
ATOM 2470 C C . VAL B 1 121 ? 5.27 10.344 -1.95 1 98.62 121 VAL B C 1
ATOM 2472 O O . VAL B 1 121 ? 4.867 10.883 -2.982 1 98.62 121 VAL B O 1
ATOM 2475 N N . GLU B 1 122 ? 4.586 9.5 -1.245 1 98.62 122 GLU B N 1
ATOM 2476 C CA . GLU B 1 122 ? 3.242 9.141 -1.681 1 98.62 122 GLU B CA 1
ATOM 2477 C C . GLU B 1 122 ? 2.262 9.141 -0.51 1 98.62 122 GLU B C 1
ATOM 2479 O O . GLU B 1 122 ? 2.676 9.203 0.651 1 98.62 122 GLU B O 1
ATOM 2484 N N . LEU B 1 123 ? 0.993 9.141 -0.832 1 97.75 123 LEU B N 1
ATOM 2485 C CA . LEU B 1 123 ? -0.073 9.07 0.163 1 97.75 123 LEU B CA 1
ATOM 2486 C C . LEU B 1 123 ? -1.362 8.539 -0.457 1 97.75 123 LEU B C 1
ATOM 2488 O O . LEU B 1 123 ? -1.454 8.391 -1.677 1 97.75 123 LEU B O 1
ATOM 2492 N N . GLU B 1 124 ? -2.25 8.211 0.377 1 96.88 124 GLU B N 1
ATOM 2493 C CA . GLU B 1 124 ? -3.605 7.828 -0.001 1 96.88 124 GLU B CA 1
ATOM 2494 C C . GLU B 1 124 ? -4.645 8.68 0.726 1 96.88 124 GLU B C 1
ATOM 2496 O O . GLU B 1 124 ? -4.414 9.117 1.854 1 96.88 124 GLU B O 1
ATOM 2501 N N . VAL B 1 125 ? -5.77 8.875 0.055 1 97.06 125 VAL B N 1
ATOM 2502 C CA . VAL B 1 125 ? -6.812 9.727 0.612 1 97.06 125 VAL B CA 1
ATOM 2503 C C . VAL B 1 125 ? -8.18 9.258 0.113 1 97.06 125 VAL B C 1
ATOM 2505 O O . VAL B 1 125 ? -8.328 8.867 -1.047 1 97.06 125 VAL B O 1
ATOM 2508 N N . LEU B 1 126 ? -9.125 9.344 0.983 1 96.12 126 LEU B N 1
ATOM 2509 C CA . LEU B 1 126 ? -10.492 9.016 0.573 1 96.12 126 LEU B CA 1
ATOM 2510 C C . LEU B 1 126 ? -10.984 9.992 -0.49 1 96.12 126 LEU B C 1
ATOM 2512 O O . LEU B 1 126 ? -10.742 11.195 -0.391 1 96.12 126 LEU B O 1
ATOM 2516 N N . ASP B 1 127 ? -11.734 9.469 -1.443 1 95.88 127 ASP B N 1
ATOM 2517 C CA . ASP B 1 127 ? -12.102 10.242 -2.627 1 95.88 127 ASP B CA 1
ATOM 2518 C C . ASP B 1 127 ? -13 11.414 -2.258 1 95.88 127 ASP B C 1
ATOM 2520 O O . ASP B 1 127 ? -13.016 12.43 -2.951 1 95.88 127 ASP B O 1
ATOM 2524 N N . PHE B 1 128 ? -13.703 11.328 -1.189 1 94.19 128 PHE B N 1
ATOM 2525 C CA . PHE B 1 128 ? -14.641 12.391 -0.846 1 94.19 128 PHE B CA 1
ATOM 2526 C C . PHE B 1 128 ? -13.984 13.43 0.05 1 94.19 128 PHE B C 1
ATOM 2528 O O . PHE B 1 128 ? -14.594 14.445 0.397 1 94.19 128 PHE B O 1
ATOM 2535 N N . ASN B 1 129 ? -12.75 13.188 0.525 1 95.06 129 ASN B N 1
ATOM 2536 C CA . ASN B 1 129 ? -12.008 14.172 1.301 1 95.06 129 ASN B CA 1
ATOM 2537 C C . ASN B 1 129 ? -11.422 15.266 0.408 1 95.06 129 ASN B C 1
ATOM 2539 O O . ASN B 1 129 ? -10.195 15.375 0.283 1 95.06 129 ASN B O 1
ATOM 2543 N N . LEU B 1 130 ? -12.242 16.062 -0.086 1 95.94 130 LEU B N 1
ATOM 2544 C CA . LEU B 1 130 ? -11.883 17.031 -1.105 1 95.94 130 LEU B CA 1
ATOM 2545 C C . LEU B 1 130 ? -10.898 18.062 -0.551 1 95.94 130 LEU B C 1
ATOM 2547 O O . LEU B 1 130 ? -10 18.516 -1.263 1 95.94 130 LEU B O 1
ATOM 2551 N N . ARG B 1 131 ? -11.086 18.453 0.67 1 94.75 131 ARG B N 1
ATOM 2552 C CA . ARG B 1 131 ? -10.188 19.422 1.301 1 94.75 131 ARG B CA 1
ATOM 2553 C C . ARG B 1 131 ? -8.75 18.906 1.318 1 94.75 131 ARG B C 1
ATOM 2555 O O . ARG B 1 131 ? -7.816 19.641 0.987 1 94.75 131 ARG B O 1
ATOM 2562 N N . ALA B 1 132 ? -8.578 17.703 1.743 1 97 132 ALA B N 1
ATOM 2563 C CA . ALA B 1 132 ? -7.246 17.094 1.772 1 97 132 ALA B CA 1
ATOM 2564 C C . ALA B 1 132 ? -6.668 16.984 0.366 1 97 132 ALA B C 1
ATOM 2566 O O . ALA B 1 132 ? -5.496 17.297 0.139 1 97 132 ALA B O 1
ATOM 2567 N N . ILE B 1 133 ? -7.477 16.547 -0.544 1 98 133 ILE B N 1
ATOM 2568 C CA . ILE B 1 133 ? -7.039 16.375 -1.927 1 98 133 ILE B CA 1
ATOM 2569 C C . ILE B 1 133 ? -6.516 17.703 -2.467 1 98 133 ILE B C 1
ATOM 2571 O O . ILE B 1 133 ? -5.434 17.766 -3.057 1 98 133 ILE B O 1
ATOM 2575 N N . GLN B 1 134 ? -7.27 18.75 -2.291 1 97.69 134 GLN B N 1
ATOM 2576 C CA . GLN B 1 134 ? -6.852 20.062 -2.746 1 97.69 134 GLN B CA 1
ATOM 2577 C C . GLN B 1 134 ? -5.551 20.5 -2.072 1 97.69 134 GLN B C 1
ATOM 2579 O O . GLN B 1 134 ? -4.664 21.062 -2.721 1 97.69 134 GLN B O 1
ATOM 2584 N N . CYS B 1 135 ? -5.473 20.297 -0.796 1 97.75 135 CYS B N 1
ATOM 2585 C CA . CYS B 1 135 ? -4.254 20.594 -0.052 1 97.75 135 CYS B CA 1
ATOM 2586 C C . CYS B 1 135 ? -3.053 19.875 -0.651 1 97.75 135 CYS B C 1
ATOM 2588 O O . CYS B 1 135 ? -2.012 20.484 -0.892 1 97.75 135 CYS B O 1
ATOM 2590 N N . TYR B 1 136 ? -3.184 18.562 -0.915 1 98.56 136 TYR B N 1
ATOM 2591 C CA . TYR B 1 136 ? -2.098 17.75 -1.464 1 98.56 136 TYR B CA 1
ATOM 2592 C C . TYR B 1 136 ? -1.689 18.25 -2.844 1 98.56 136 TYR B C 1
ATOM 2594 O O . TYR B 1 136 ? -0.499 18.344 -3.152 1 98.56 136 TYR B O 1
ATOM 2602 N N . LYS B 1 137 ? -2.691 18.562 -3.633 1 98.31 137 LYS B N 1
ATOM 2603 C CA . LYS B 1 137 ? -2.402 19.109 -4.957 1 98.31 137 LYS B CA 1
ATOM 2604 C C . LYS B 1 137 ? -1.625 20.422 -4.859 1 98.31 137 LYS B C 1
ATOM 2606 O O . LYS B 1 137 ? -0.67 20.641 -5.609 1 98.31 137 LYS B O 1
ATOM 2611 N N . LYS B 1 138 ? -2.039 21.281 -3.955 1 97.25 138 LYS B N 1
ATOM 2612 C CA . LYS B 1 138 ? -1.349 22.547 -3.744 1 97.25 138 LYS B CA 1
ATOM 2613 C C . LYS B 1 138 ? 0.092 22.312 -3.295 1 97.25 138 LYS B C 1
ATOM 2615 O O . LYS B 1 138 ? 0.958 23.172 -3.516 1 97.25 138 LYS B O 1
ATOM 2620 N N . CYS B 1 139 ? 0.352 21.234 -2.697 1 97.88 139 CYS B N 1
ATOM 2621 C CA . CYS B 1 139 ? 1.694 20.906 -2.234 1 97.88 139 CYS B CA 1
ATOM 2622 C C . CYS B 1 139 ? 2.51 20.25 -3.344 1 97.88 139 CYS B C 1
ATOM 2624 O O . CYS B 1 139 ? 3.689 19.953 -3.158 1 97.88 139 CYS B O 1
ATOM 2626 N N . GLY B 1 140 ? 1.903 19.953 -4.477 1 98 140 GLY B N 1
ATOM 2627 C CA . GLY B 1 140 ? 2.627 19.438 -5.629 1 98 140 GLY B CA 1
ATOM 2628 C C . GLY B 1 140 ? 2.332 17.984 -5.926 1 98 140 GLY B C 1
ATOM 2629 O O . GLY B 1 140 ? 2.834 17.422 -6.906 1 98 140 GLY B O 1
ATOM 2630 N N . PHE B 1 141 ? 1.496 17.328 -5.098 1 98.75 141 PHE B N 1
ATOM 2631 C CA . PHE B 1 141 ? 1.153 15.938 -5.348 1 98.75 141 PHE B CA 1
ATOM 2632 C C . PHE B 1 141 ? 0.294 15.805 -6.598 1 98.75 141 PHE B C 1
ATOM 2634 O O . PHE B 1 141 ? -0.559 16.656 -6.863 1 98.75 141 PHE B O 1
ATOM 2641 N N . LEU B 1 142 ? 0.516 14.703 -7.301 1 98.62 142 LEU B N 1
ATOM 2642 C CA . LEU B 1 142 ? -0.303 14.359 -8.453 1 98.62 142 LEU B CA 1
ATOM 2643 C C . LEU B 1 142 ? -1.116 13.102 -8.188 1 98.62 142 LEU B C 1
ATOM 2645 O O . LEU B 1 142 ? -0.617 12.148 -7.582 1 98.62 142 LEU B O 1
ATOM 2649 N N . GLU B 1 143 ? -2.35 13.047 -8.641 1 98.62 143 GLU B N 1
ATOM 2650 C CA . GLU B 1 143 ? -3.148 11.82 -8.578 1 98.62 143 GLU B CA 1
ATOM 2651 C C . GLU B 1 143 ? -2.586 10.75 -9.508 1 98.62 143 GLU B C 1
ATOM 2653 O O . GLU B 1 143 ? -2.305 11.016 -10.68 1 98.62 143 GLU B O 1
ATOM 2658 N N . GLU B 1 144 ? -2.461 9.625 -9 1 98.75 144 GLU B N 1
ATOM 2659 C CA . GLU B 1 144 ? -1.827 8.562 -9.766 1 98.75 144 GLU B CA 1
ATOM 2660 C C . GLU B 1 144 ? -2.783 7.391 -9.977 1 98.75 144 GLU B C 1
ATOM 2662 O O . GLU B 1 144 ? -2.449 6.426 -10.672 1 98.75 144 GLU B O 1
ATOM 2667 N N . GLY B 1 145 ? -3.912 7.465 -9.391 1 98.44 145 GLY B N 1
ATOM 2668 C CA . GLY B 1 145 ? -4.91 6.422 -9.578 1 98.44 145 GLY B CA 1
ATOM 2669 C C . GLY B 1 145 ? -5.973 6.418 -8.5 1 98.44 145 GLY B C 1
ATOM 2670 O O . GLY B 1 145 ? -5.918 7.215 -7.559 1 98.44 145 GLY B O 1
ATOM 2671 N N . LYS B 1 146 ? -6.922 5.574 -8.695 1 98.31 146 LYS B N 1
ATOM 2672 C CA . LYS B 1 146 ? -8.047 5.414 -7.781 1 98.31 146 LYS B CA 1
ATOM 2673 C C . LYS B 1 146 ? -8.359 3.941 -7.543 1 98.31 146 LYS B C 1
ATOM 2675 O O . LYS B 1 146 ? -8.742 3.225 -8.469 1 98.31 146 LYS B O 1
ATOM 2680 N N . LYS B 1 147 ? -8.117 3.479 -6.32 1 98.12 147 LYS B N 1
ATOM 2681 C CA . LYS B 1 147 ? -8.523 2.139 -5.906 1 98.12 147 LYS B CA 1
ATOM 2682 C C . LYS B 1 147 ? -10.016 2.084 -5.613 1 98.12 147 LYS B C 1
ATOM 2684 O O . LYS B 1 147 ? -10.492 2.723 -4.676 1 98.12 147 LYS B O 1
ATOM 2689 N N . ARG B 1 148 ? -10.719 1.331 -6.324 1 98 148 ARG B N 1
ATOM 2690 C CA . ARG B 1 148 ? -12.164 1.259 -6.195 1 98 148 ARG B CA 1
ATOM 2691 C C . ARG B 1 148 ? -12.57 0.494 -4.938 1 98 148 ARG B C 1
ATOM 2693 O O . ARG B 1 148 ? -12.078 -0.609 -4.691 1 98 148 ARG B O 1
ATOM 2700 N N . LYS B 1 149 ? -13.43 1.101 -4.137 1 96.5 149 LYS B N 1
ATOM 2701 C CA . LYS B 1 149 ? -14.031 0.468 -2.965 1 96.5 149 LYS B CA 1
ATOM 2702 C C . LYS B 1 149 ? -12.969 -0.162 -2.072 1 96.5 149 LYS B C 1
ATOM 2704 O O . LYS B 1 149 ? -13.109 -1.31 -1.645 1 96.5 149 LYS B O 1
ATOM 2709 N N . ALA B 1 150 ? -11.93 0.556 -1.747 1 95.88 150 ALA B N 1
ATOM 2710 C CA . ALA B 1 150 ? -10.75 -0.008 -1.097 1 95.88 150 ALA B CA 1
ATOM 2711 C C . ALA B 1 150 ? -10.742 0.307 0.397 1 95.88 150 ALA B C 1
ATOM 2713 O O . ALA B 1 150 ? -9.844 -0.124 1.125 1 95.88 150 ALA B O 1
ATOM 2714 N N . CYS B 1 151 ? -11.695 1.013 0.844 1 93.44 151 CYS B N 1
ATOM 2715 C CA . CYS B 1 151 ? -11.758 1.381 2.254 1 93.44 151 CYS B CA 1
ATOM 2716 C C . CYS B 1 151 ? -13.195 1.431 2.742 1 93.44 151 CYS B C 1
ATOM 2718 O O . CYS B 1 151 ? -14.062 1.987 2.068 1 93.44 151 CYS B O 1
ATOM 2720 N N . PHE B 1 152 ? -13.398 0.775 3.871 1 87.88 152 PHE B N 1
ATOM 2721 C CA . PHE B 1 152 ? -14.719 0.865 4.477 1 87.88 152 PHE B CA 1
ATOM 2722 C C . PHE B 1 152 ? -14.805 2.07 5.406 1 87.88 152 PHE B C 1
ATOM 2724 O O . PHE B 1 152 ? -14.047 2.174 6.371 1 87.88 152 PHE B O 1
ATOM 2731 N N . SER B 1 153 ? -15.617 2.975 5.082 1 83.88 153 SER B N 1
ATOM 2732 C CA . SER B 1 153 ? -15.773 4.191 5.867 1 83.88 153 SER B CA 1
ATOM 2733 C C . SER B 1 153 ? -17.234 4.582 6.004 1 83.88 153 SER B C 1
ATOM 2735 O O . SER B 1 153 ? -17.938 4.758 5 1 83.88 153 SER B O 1
ATOM 2737 N N . TYR B 1 154 ? -17.625 4.625 7.324 1 80.44 154 TYR B N 1
ATOM 2738 C CA . TYR B 1 154 ? -18.953 5.105 7.707 1 80.44 154 TYR B CA 1
ATOM 2739 C C . TYR B 1 154 ? -20.047 4.348 6.961 1 80.44 154 TYR B C 1
ATOM 2741 O O . TYR B 1 154 ? -20.938 4.957 6.355 1 80.44 154 TYR B O 1
ATOM 2749 N N . GLY B 1 155 ? -19.891 3.059 6.809 1 81.38 155 GLY B N 1
ATOM 2750 C CA . GLY B 1 155 ? -20.969 2.174 6.387 1 81.38 155 GLY B CA 1
ATOM 2751 C C . GLY B 1 155 ? -20.891 1.811 4.914 1 81.38 155 GLY B C 1
ATOM 2752 O O . GLY B 1 155 ? -21.781 1.12 4.398 1 81.38 155 GLY B O 1
ATOM 2753 N N . ASP B 1 156 ? -19.891 2.336 4.277 1 87.31 156 ASP B N 1
ATOM 2754 C CA . ASP B 1 156 ? -19.797 2.021 2.857 1 87.31 156 ASP B CA 1
ATOM 2755 C C . ASP B 1 156 ? -18.344 1.87 2.428 1 87.31 156 ASP B C 1
ATOM 2757 O O . ASP B 1 156 ? -17.438 2.428 3.059 1 87.31 156 ASP B O 1
ATOM 2761 N N . TYR B 1 157 ? -18.156 1.085 1.396 1 90.31 157 TYR B N 1
ATOM 2762 C CA . TYR B 1 157 ? -16.844 1.02 0.774 1 90.31 157 TYR B CA 1
ATOM 2763 C C . TYR B 1 157 ? -16.609 2.219 -0.138 1 90.31 157 TYR B C 1
ATOM 2765 O O . TYR B 1 157 ? -17.453 2.545 -0.973 1 90.31 157 TYR B O 1
ATOM 2773 N N . ARG B 1 158 ? -15.469 2.859 0.09 1 94 158 ARG B N 1
ATOM 2774 C CA . ARG B 1 158 ? -15.141 4.086 -0.633 1 94 158 ARG B CA 1
ATOM 2775 C C . ARG B 1 158 ? -13.883 3.906 -1.474 1 94 158 ARG B C 1
ATOM 2777 O O . ARG B 1 158 ? -13.039 3.061 -1.166 1 94 158 ARG B O 1
ATOM 2784 N N . ASP B 1 159 ? -13.914 4.734 -2.506 1 97 159 ASP B N 1
ATOM 2785 C CA . ASP B 1 159 ? -12.719 4.762 -3.338 1 97 159 ASP B CA 1
ATOM 2786 C C . ASP B 1 159 ? -11.578 5.508 -2.645 1 97 159 ASP B C 1
ATOM 2788 O O . ASP B 1 159 ? -11.82 6.43 -1.862 1 97 159 ASP B O 1
ATOM 2792 N N . VAL B 1 160 ? -10.359 5.059 -2.896 1 97.25 160 VAL B N 1
ATOM 2793 C CA . VAL B 1 160 ? -9.148 5.66 -2.342 1 97.25 160 VAL B CA 1
ATOM 2794 C C . VAL B 1 160 ? -8.273 6.191 -3.473 1 97.25 160 VAL B C 1
ATOM 2796 O O . VAL B 1 160 ? -7.918 5.453 -4.395 1 97.25 160 VAL B O 1
ATOM 2799 N N . ILE B 1 161 ? -7.949 7.43 -3.396 1 98.31 161 ILE B N 1
ATOM 2800 C CA . ILE B 1 161 ? -7.078 8.047 -4.387 1 98.31 161 ILE B CA 1
ATOM 2801 C C . ILE B 1 161 ? -5.621 7.914 -3.951 1 98.31 161 ILE B C 1
ATOM 2803 O O . ILE B 1 161 ? -5.285 8.172 -2.793 1 98.31 161 ILE B O 1
ATOM 2807 N N . THR B 1 162 ? -4.777 7.469 -4.848 1 98.31 162 THR B N 1
ATOM 2808 C CA . THR B 1 162 ? -3.334 7.422 -4.637 1 98.31 162 THR B CA 1
ATOM 2809 C C . THR B 1 162 ? -2.658 8.648 -5.246 1 98.31 162 THR B C 1
ATOM 2811 O O . THR B 1 162 ? -2.945 9.016 -6.387 1 98.31 162 THR B O 1
ATOM 2814 N N . MET B 1 163 ? -1.817 9.281 -4.473 1 98.81 163 MET B N 1
ATOM 2815 C CA . MET B 1 163 ? -1.1 10.461 -4.953 1 98.81 163 MET B CA 1
ATOM 2816 C C . MET B 1 163 ? 0.395 10.336 -4.672 1 98.81 163 MET B C 1
ATOM 2818 O O . MET B 1 163 ? 0.799 9.664 -3.721 1 98.81 163 MET B O 1
ATOM 2822 N N . GLY B 1 164 ? 1.199 10.938 -5.543 1 98.75 164 GLY B N 1
ATOM 2823 C CA . GLY B 1 164 ? 2.645 10.914 -5.379 1 98.75 164 GLY B CA 1
ATOM 2824 C C . GLY B 1 164 ? 3.324 12.164 -5.898 1 98.75 164 GLY B C 1
ATOM 2825 O O . GLY B 1 164 ? 2.742 12.914 -6.691 1 98.75 164 GLY B O 1
ATOM 2826 N N . ILE B 1 165 ? 4.453 12.453 -5.395 1 98.75 165 ILE B N 1
ATOM 2827 C CA . ILE B 1 165 ? 5.312 13.547 -5.848 1 98.75 165 ILE B CA 1
ATOM 2828 C C . ILE B 1 165 ? 6.766 13.07 -5.898 1 98.75 165 ILE B C 1
ATOM 2830 O O . ILE B 1 165 ? 7.223 12.359 -5 1 98.75 165 ILE B O 1
ATOM 2834 N N . LEU B 1 166 ? 7.441 13.414 -6.969 1 98.31 166 LEU B N 1
ATOM 2835 C CA . LEU B 1 166 ? 8.844 13.062 -7.16 1 98.31 166 LEU B CA 1
ATOM 2836 C C . LEU B 1 166 ? 9.758 14.219 -6.758 1 98.31 166 LEU B C 1
ATOM 2838 O O . LEU B 1 166 ? 9.359 15.391 -6.844 1 98.31 166 LEU B O 1
ATOM 2842 N N . ARG B 1 167 ? 10.945 13.859 -6.375 1 97.25 167 ARG B N 1
ATOM 2843 C CA . ARG B 1 167 ? 11.938 14.844 -5.961 1 97.25 167 ARG B CA 1
ATOM 2844 C C . ARG B 1 167 ? 12.086 15.945 -7.012 1 97.25 167 ARG B C 1
ATOM 2846 O O . ARG B 1 167 ? 12.047 17.125 -6.688 1 97.25 167 ARG B O 1
ATOM 2853 N N . ASP B 1 168 ? 12.234 15.57 -8.25 1 96.31 168 ASP B N 1
ATOM 2854 C CA . ASP B 1 168 ? 12.445 16.531 -9.336 1 96.31 168 ASP B CA 1
ATOM 2855 C C . ASP B 1 168 ? 11.258 17.469 -9.469 1 96.31 168 ASP B C 1
ATOM 2857 O O . ASP B 1 168 ? 11.422 18.656 -9.781 1 96.31 168 ASP B O 1
ATOM 2861 N N . GLU B 1 169 ? 10.109 17.031 -9.32 1 96.81 169 GLU B N 1
ATOM 2862 C CA . GLU B 1 169 ? 8.898 17.844 -9.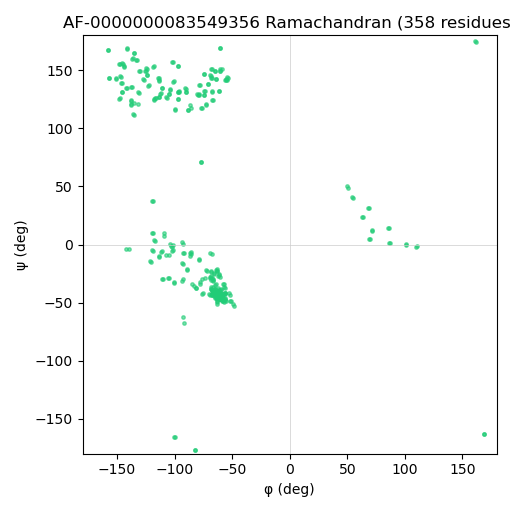383 1 96.81 169 GLU B CA 1
ATOM 2863 C C . GLU B 1 169 ? 8.852 18.844 -8.234 1 96.81 169 GLU B C 1
ATOM 2865 O O . GLU B 1 169 ? 8.484 20.016 -8.438 1 96.81 169 GLU B O 1
ATOM 2870 N N . PHE B 1 170 ? 9.188 18.312 -7.051 1 96.31 170 PHE B N 1
ATOM 2871 C CA . PHE B 1 170 ? 9.227 19.188 -5.887 1 96.31 170 PHE B CA 1
ATOM 2872 C C . PHE B 1 170 ? 10.219 20.328 -6.094 1 96.31 170 PHE B C 1
ATOM 2874 O O . PHE B 1 170 ? 9.906 21.484 -5.836 1 96.31 170 PHE B O 1
ATOM 2881 N N . ILE B 1 171 ? 11.398 20.031 -6.539 1 94.06 171 ILE B N 1
ATOM 2882 C CA . ILE B 1 171 ? 12.461 21 -6.75 1 94.06 171 ILE B CA 1
ATOM 2883 C C . ILE B 1 171 ? 12.023 22.016 -7.809 1 94.06 171 ILE B C 1
ATOM 2885 O O . ILE B 1 171 ? 12.219 23.219 -7.641 1 94.06 171 ILE B O 1
ATOM 2889 N N . LYS B 1 172 ? 11.43 21.578 -8.844 1 92.5 172 LYS B N 1
ATOM 2890 C CA . LYS B 1 172 ? 10.953 22.469 -9.891 1 92.5 172 LYS B CA 1
ATOM 2891 C C . LYS B 1 172 ? 9.883 23.422 -9.359 1 92.5 172 LYS B C 1
ATOM 2893 O O . LYS B 1 172 ? 9.844 24.594 -9.75 1 92.5 172 LYS B O 1
ATOM 2898 N N . GLY B 1 173 ? 9 22.828 -8.555 1 87.56 173 GLY B N 1
ATOM 2899 C CA . GLY B 1 173 ? 7.984 23.672 -7.949 1 87.56 173 GLY B CA 1
ATOM 2900 C C . GLY B 1 173 ? 8.562 24.781 -7.078 1 87.56 173 GLY B C 1
ATOM 2901 O O . GLY B 1 173 ? 8.07 25.906 -7.094 1 87.56 173 GLY B O 1
ATOM 2902 N N . ILE B 1 174 ? 9.594 24.453 -6.367 1 81.94 174 ILE B N 1
ATOM 2903 C CA . ILE B 1 174 ? 10.258 25.422 -5.516 1 81.94 174 ILE B CA 1
ATOM 2904 C C . ILE B 1 174 ? 10.906 26.5 -6.379 1 81.94 174 ILE B C 1
ATOM 2906 O O . ILE B 1 174 ? 10.852 27.688 -6.051 1 81.94 174 ILE B O 1
ATOM 2910 N N . LEU B 1 175 ? 11.43 25.969 -7.379 1 79.5 175 LEU B N 1
ATOM 2911 C CA . LEU B 1 175 ? 12.125 26.891 -8.273 1 79.5 175 LEU B CA 1
ATOM 2912 C C . LEU B 1 175 ? 11.141 27.844 -8.945 1 79.5 175 LEU B C 1
ATOM 2914 O O . LEU B 1 175 ? 11.453 29.016 -9.148 1 79.5 175 LEU B O 1
ATOM 2918 N N . GLN B 1 176 ? 10.008 27.391 -9.266 1 75.44 176 GLN B N 1
ATOM 2919 C CA . GLN B 1 176 ? 9 28.234 -9.898 1 75.44 176 GLN B CA 1
ATOM 2920 C C . GLN B 1 176 ? 8.469 29.281 -8.938 1 75.44 176 GLN B C 1
ATOM 2922 O O . GLN B 1 176 ? 8.211 30.422 -9.328 1 75.44 176 GLN B O 1
ATOM 2927 N N . ILE B 1 177 ? 8.438 29.016 -7.754 1 70.69 177 ILE B N 1
ATOM 2928 C CA . ILE B 1 177 ? 7.965 29.953 -6.738 1 70.69 177 ILE B CA 1
ATOM 2929 C C . ILE B 1 177 ? 9.023 31.031 -6.496 1 70.69 177 ILE B C 1
ATOM 2931 O O . ILE B 1 177 ? 8.703 32.219 -6.367 1 70.69 177 ILE B O 1
ATOM 2935 N N . ASN B 1 178 ? 10.219 30.516 -6.457 1 67.31 178 ASN B N 1
ATOM 2936 C CA . ASN B 1 178 ? 11.297 31.469 -6.227 1 67.31 178 ASN B CA 1
ATOM 2937 C C . ASN B 1 178 ? 11.469 32.438 -7.406 1 67.31 178 ASN B C 1
ATOM 2939 O O . ASN B 1 178 ? 11.875 33.562 -7.227 1 67.31 178 ASN B O 1
ATOM 2943 N N . LEU B 1 179 ? 11.156 31.984 -8.578 1 63.72 179 LEU B N 1
ATOM 2944 C CA . LEU B 1 179 ? 11.312 32.844 -9.75 1 63.72 179 LEU B CA 1
ATOM 2945 C C . LEU B 1 179 ? 10.188 33.875 -9.828 1 63.72 179 LEU B C 1
ATOM 2947 O O . LEU B 1 179 ? 10.398 34.969 -10.297 1 63.72 179 LEU B O 1
ATOM 2951 N N . TYR B 1 180 ? 9.031 33.562 -9.328 1 61.91 180 TYR B N 1
ATOM 2952 C CA . TYR B 1 180 ? 7.914 34.5 -9.469 1 61.91 180 TYR B CA 1
ATOM 2953 C C . TYR B 1 180 ? 7.691 35.281 -8.188 1 61.91 180 TYR B C 1
ATOM 2955 O O . TYR B 1 180 ? 6.762 36.094 -8.102 1 61.91 180 TYR B O 1
ATOM 2963 N N . SER B 1 181 ? 8.359 35 -7.211 1 53.94 181 SER B N 1
ATOM 2964 C CA . SER B 1 181 ? 8.32 35.875 -6.031 1 53.94 181 SER B CA 1
ATOM 2965 C C . SER B 1 181 ? 9.352 36.969 -6.125 1 53.94 181 SER B C 1
ATOM 2967 O O . SER B 1 181 ? 10.391 36.812 -6.762 1 53.94 181 SER B O 1
#

Foldseek 3Di:
DFDFPWKDKAADDLVCLVVVLVQLPDQVNCLWVLDPDRDDDSVVCSVCVCVVAPDAKHKIFIAGPVRDGFWIKIKGADPVDPLEIEIDITGHPVCPPVCSVLRVVLRVLCCSVPPVVRFKYKYKTFPVPVSVVVSCVVSQKDWDDKAQQPGDGPHGRTIMTMIMDGSVRNVVVVVVVVVVD/DFDFPWKDKAADDLVCLVVVLVQLPDQVNCLWVLDPDRDDDSVVCSVCVCVPAPDAKHKIFIAGPVRDGFWIKIKGADPVDPLEIEIDITGHPVCPPVCSVLRVVLRVLCCSVPPVVRFKYKYKTFPVPVSVVVSCVVSQKDWDDKAQQPGDGPHGRTIMTMIMDGSVRNVVVVVVVVVVD

Nearest PDB structures (foldseek):
  4r87-assembly1_B  TM=9.105E-01  e=1.071E-15  Vibrio cholerae O1 biovar El Tor str. N16961
  7kx3-assembly1_B  TM=8.609E-01  e=9.483E-15  Vibrio cholerae O1 biovar El Tor str. N16961
  7kwq-assembly1_A  TM=8.456E-01  e=7.866E-15  Vibrio cholerae O1 biovar El Tor str. N16961
  7kwx-assembly1_B  TM=8.454E-01  e=1.561E-14  Vibrio cholerae O1 biovar El Tor str. N16961
  6dau-assembly1_C  TM=8.519E-01  e=4.501E-14  Vibrio cholerae O1 biovar El Tor

Organism: NCBI:txid360422

InterPro domains:
  IPR000182 GNAT domain [PF13302] (7-141)
  IPR000182 GNAT domain [PS51186] (7-164)
  IPR016181 Acyl-CoA N-acyltransferase [SSF55729] (2-167)

pLDDT: mean 91.51, std 9.21, range [53.38, 98.81]